Protein AF-A0AAU5I6R8-F1 (afdb_monomer)

Secondary structure (DSSP, 8-state):
---HHHHHHHHHHHHHHTTS----HHHHHHHHHHHHHHHHHTHHHHHHHT----HHHHHHHTS--TTTTT-SHHHHHHHGGGS-HHHHHHHHHHHHHHH---SSPPPPGGGTEEETTS---S-S-EEEEEE--TTS--HHHHHHHHHHHTT--PEEEE---SS--TT-HHHHHHHHHHHHHHHHH-SEEEEEE-SSS--HHHHHHHHHHHHTT--EEEEE-TT-TTHHHHHHHHHHH-TT--EESSHHHHHHHHHHT--SSPPP--

Foldseek 3Di:
DPLPLCVLLVVVLVCVLQVVDDWDPLLLVLLLVQLVVQLVQCPPVSVVPQGDRDPVSLCVSQPDDPCSVVGSCNVNSVSLVVGDPVSVLSNSLQSLLSNDDDPVDAPRSVLAEAEPPRDDDLFFAAEEEFEDAPQADPVLSSLSSLCSSVVNNHRYYHLHDPDQPPPDPCSVVSSVVRSVVVLVSHQEYQYEYGLGDDTVVSVVSCVVCLQVVHHYQAEYAPNRPCVVVVVVVCCVSPVVHDYHNDSNVSSVSRSVSTDPGGDDDD

Sequence (266 aa):
MTDQLQGLAGELADDYVHGRWRPEATEDHRARILSAQASTAGGLDGLAAGGVLTAASIEQMLRPHPELGSWRLAPVLRAYPDGSPEAQALVRDLLDAIAVTGFPLLPPRPLRYIEAPAPYDGSAPSVFLGGGITGCPDWQRRAVLQLDAIGSPAVALNPRRASFPLGQPDATREQTTWEYHHLRLADVILFWFCAEAVQPIALYELGAHAARGTRLAVGTHPGYPRRRDVLEQLRLARPEVSVHDSLHATVRAAAALLPATPTTRT

Solvent-accessible surface area (backbone atoms only — not comparable to full-atom values): 14872 Å² total; per-residue (Å²): 130,81,53,66,19,40,54,48,39,48,53,54,50,50,30,42,63,65,54,77,46,77,71,52,75,68,56,40,55,42,40,30,52,45,37,54,50,12,45,62,72,29,53,85,64,14,80,80,62,73,25,64,82,46,70,67,53,48,51,60,63,66,48,94,53,97,60,55,85,76,43,76,61,50,66,32,58,71,33,41,88,82,27,52,73,66,35,42,48,49,46,49,34,47,32,38,27,68,45,53,85,57,86,79,70,68,71,60,43,81,79,31,43,40,44,52,80,58,88,80,89,60,88,52,32,26,35,22,58,42,43,51,57,82,74,36,71,73,56,63,62,48,47,53,25,48,38,37,39,70,66,52,72,47,26,38,37,33,70,69,48,98,75,71,66,80,92,43,81,60,48,58,54,49,48,54,52,44,49,59,51,43,65,72,60,33,57,19,38,30,36,45,40,47,52,73,45,85,45,66,68,40,53,51,50,49,52,56,39,55,76,68,66,56,52,65,16,34,19,30,34,84,65,17,84,56,43,69,56,56,49,55,52,35,50,72,75,40,64,87,51,68,74,30,62,38,69,67,60,17,50,54,45,31,60,71,64,49,55,99,57,45,77,85,81,128

pLDDT: mean 90.06, std 13.08, range [34.59, 98.88]

Radius of gyration: 18.72 Å; Cα contacts (8 Å, |Δi|>4): 412; chains: 1; bounding box: 51×51×57 Å

Nearest PDB structures (foldseek):
  4mcj-assembly1_A  TM=8.318E-01  e=7.580E-08  Parabacteroides distasonis ATCC 8503
  4mcj-assembly4_H  TM=7.765E-01  e=4.929E-08  Parabacteroides distasonis ATCC 8503
  4mcj-assembly5_I  TM=8.271E-01  e=1.610E-07  Parabacteroides distasonis ATCC 8503
  4mcj-assembly1_B  TM=8.222E-01  e=7.183E-08  Parabacteroides distasonis ATCC 8503
  8qc0-assembly1_A  TM=6.120E-01  e=4.007E-02  Chroococcidiopsis thermalis PCC 7203

Structure (mmCIF, N/CA/C/O backbone):
data_AF-A0AAU5I6R8-F1
#
_entry.id   AF-A0AAU5I6R8-F1
#
loop_
_atom_site.group_PDB
_atom_site.id
_atom_site.typ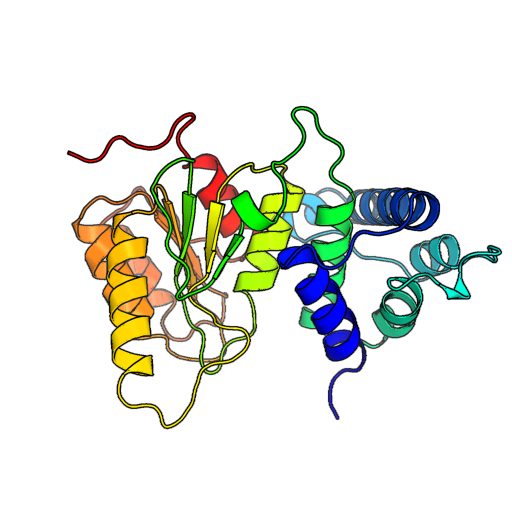e_symbol
_atom_site.label_atom_id
_atom_site.label_alt_id
_atom_site.label_comp_id
_atom_site.label_asym_id
_atom_site.label_entity_id
_atom_site.label_seq_id
_atom_site.pdbx_PDB_ins_code
_atom_site.Cartn_x
_atom_site.Cartn_y
_atom_site.Cartn_z
_atom_site.occupancy
_atom_site.B_iso_or_equiv
_atom_site.auth_seq_id
_atom_site.auth_comp_id
_atom_site.auth_asym_id
_atom_site.auth_atom_id
_atom_site.pdbx_PDB_model_num
ATOM 1 N N . MET A 1 1 ? 25.629 6.477 -1.776 1.00 46.12 1 MET A N 1
ATOM 2 C CA . MET A 1 1 ? 25.241 6.190 -3.171 1.00 46.12 1 MET A CA 1
ATOM 3 C C . MET A 1 1 ? 23.802 5.734 -3.132 1.00 46.12 1 MET A C 1
ATOM 5 O O . MET A 1 1 ? 23.515 4.807 -2.388 1.00 46.12 1 MET A O 1
ATOM 9 N N . THR A 1 2 ? 22.902 6.441 -3.808 1.00 59.34 2 THR A N 1
ATOM 10 C CA . THR A 1 2 ? 21.507 6.005 -3.927 1.00 59.34 2 THR A CA 1
ATOM 11 C C . THR A 1 2 ? 21.488 4.697 -4.707 1.00 59.34 2 THR A C 1
ATOM 13 O O . THR A 1 2 ? 22.142 4.603 -5.744 1.00 59.34 2 THR A O 1
ATOM 16 N N . ASP A 1 3 ? 20.789 3.695 -4.185 1.00 86.50 3 ASP A N 1
ATOM 17 C CA . ASP A 1 3 ? 20.519 2.446 -4.891 1.00 86.50 3 ASP A CA 1
ATOM 18 C C . ASP A 1 3 ? 19.832 2.778 -6.233 1.00 86.50 3 ASP A C 1
ATOM 20 O O . ASP A 1 3 ? 18.737 3.346 -6.257 1.00 86.50 3 ASP A O 1
ATOM 24 N N . GLN A 1 4 ? 20.511 2.505 -7.354 1.00 94.38 4 GLN A N 1
ATOM 25 C CA . GLN A 1 4 ? 20.012 2.823 -8.697 1.00 94.38 4 GLN A CA 1
ATOM 26 C C . GLN A 1 4 ? 18.673 2.127 -8.966 1.00 94.38 4 GLN A C 1
ATOM 28 O O . GLN A 1 4 ? 17.783 2.730 -9.572 1.00 94.38 4 GLN A O 1
ATOM 33 N N . LEU A 1 5 ? 18.509 0.889 -8.485 1.00 95.56 5 LEU A N 1
ATOM 34 C CA . LEU A 1 5 ? 17.258 0.154 -8.615 1.00 95.56 5 LEU A CA 1
ATOM 35 C C . LEU A 1 5 ? 16.141 0.862 -7.856 1.00 95.56 5 LEU A C 1
ATOM 37 O O . LEU A 1 5 ? 15.052 1.023 -8.399 1.00 95.56 5 LEU A O 1
ATOM 41 N N . GLN A 1 6 ? 16.417 1.331 -6.636 1.00 94.50 6 GLN A N 1
ATOM 42 C CA . GLN A 1 6 ? 15.435 2.048 -5.820 1.00 94.50 6 GLN A CA 1
ATOM 43 C C . GLN A 1 6 ? 14.896 3.292 -6.538 1.00 94.50 6 GLN A C 1
ATOM 45 O O . GLN A 1 6 ? 13.697 3.559 -6.478 1.00 94.50 6 GLN A O 1
ATOM 50 N N . GLY A 1 7 ? 15.761 4.041 -7.230 1.00 95.25 7 GLY A N 1
ATOM 51 C CA . GLY A 1 7 ? 15.352 5.201 -8.026 1.00 95.25 7 GLY A CA 1
ATOM 52 C C . GLY A 1 7 ? 14.453 4.813 -9.201 1.00 95.25 7 GLY A C 1
ATOM 53 O O . GLY A 1 7 ? 13.333 5.309 -9.310 1.00 95.25 7 GLY A O 1
ATOM 54 N N . LEU A 1 8 ? 14.918 3.879 -10.038 1.00 97.25 8 LEU A N 1
ATOM 55 C CA . LEU A 1 8 ? 14.205 3.441 -11.245 1.00 97.25 8 LEU A CA 1
ATOM 56 C C . LEU A 1 8 ? 12.868 2.757 -10.923 1.00 97.25 8 LEU A C 1
ATOM 58 O O . LEU A 1 8 ? 11.833 3.102 -11.490 1.00 97.25 8 LEU A O 1
ATOM 62 N N . ALA A 1 9 ? 12.879 1.794 -9.999 1.00 96.69 9 ALA A N 1
ATOM 63 C CA . ALA A 1 9 ? 11.678 1.088 -9.562 1.00 96.69 9 ALA A CA 1
ATOM 64 C C . ALA A 1 9 ? 10.724 2.030 -8.821 1.00 96.69 9 ALA A C 1
ATOM 66 O O . ALA A 1 9 ? 9.510 1.930 -8.981 1.00 96.69 9 ALA A O 1
ATOM 67 N N . GLY A 1 10 ? 11.272 2.964 -8.037 1.00 95.81 10 GLY A N 1
ATOM 68 C CA . GLY A 1 10 ? 10.507 3.970 -7.319 1.00 95.81 10 GLY A CA 1
ATOM 69 C C . GLY A 1 10 ? 9.703 4.867 -8.253 1.00 95.81 10 GLY A C 1
ATOM 70 O O . GLY A 1 10 ? 8.500 5.003 -8.059 1.00 95.81 10 GLY A O 1
ATOM 71 N N . GLU A 1 11 ? 10.346 5.443 -9.265 1.00 96.12 11 GLU A N 1
ATOM 72 C CA . GLU A 1 11 ? 9.687 6.288 -10.268 1.00 96.12 11 GLU A CA 1
ATOM 73 C C . GLU A 1 11 ? 8.607 5.514 -11.034 1.00 96.12 11 GLU A C 1
ATOM 75 O O . GLU A 1 11 ? 7.465 5.960 -11.138 1.00 96.12 11 GLU A O 1
ATOM 80 N N . LEU A 1 12 ? 8.944 4.317 -11.523 1.00 96.94 12 LEU A N 1
ATOM 81 C CA . LEU A 1 12 ? 8.022 3.527 -12.333 1.00 96.94 12 LEU A CA 1
ATOM 82 C C . LEU A 1 12 ? 6.790 3.074 -11.539 1.00 96.94 12 LEU A C 1
ATOM 84 O O . LEU A 1 12 ? 5.664 3.143 -12.034 1.00 96.94 12 LEU A O 1
ATOM 88 N N . ALA A 1 13 ? 6.995 2.634 -10.296 1.00 96.31 13 ALA A N 1
ATOM 89 C CA . ALA A 1 13 ? 5.905 2.260 -9.409 1.00 96.31 13 ALA A CA 1
ATOM 90 C C . ALA A 1 13 ? 5.042 3.473 -9.028 1.00 96.31 13 ALA A C 1
ATOM 92 O O . ALA A 1 13 ? 3.825 3.331 -8.930 1.00 96.31 13 ALA A O 1
ATOM 93 N N . ASP A 1 14 ? 5.635 4.661 -8.868 1.00 95.38 14 ASP A N 1
ATOM 94 C CA . ASP A 1 14 ? 4.884 5.897 -8.637 1.00 95.38 14 ASP A CA 1
ATOM 95 C C . ASP A 1 14 ? 3.954 6.220 -9.815 1.00 95.38 14 ASP A C 1
ATOM 97 O O . ASP A 1 14 ? 2.761 6.467 -9.633 1.00 95.38 14 ASP A O 1
ATOM 101 N N . ASP A 1 15 ? 4.462 6.131 -11.044 1.00 95.50 15 ASP A N 1
ATOM 102 C CA . ASP A 1 15 ? 3.647 6.334 -12.241 1.00 95.50 15 ASP A CA 1
ATOM 103 C C . ASP A 1 15 ? 2.545 5.281 -12.390 1.00 95.50 15 ASP A C 1
ATOM 105 O O . ASP A 1 15 ? 1.434 5.608 -12.816 1.00 95.50 15 ASP A O 1
ATOM 109 N N . TYR A 1 16 ? 2.810 4.033 -12.001 1.00 94.75 16 TYR A N 1
ATOM 110 C CA . TYR A 1 16 ? 1.805 2.971 -11.995 1.00 94.75 16 TYR A CA 1
ATOM 111 C C . TYR A 1 16 ? 0.662 3.249 -11.001 1.00 94.75 16 TYR A C 1
ATOM 113 O O . TYR A 1 16 ? -0.520 3.163 -11.368 1.00 94.75 16 TYR A O 1
ATOM 121 N N . VAL A 1 17 ? 0.981 3.602 -9.746 1.00 94.38 17 VAL A N 1
ATOM 122 C CA . VAL A 1 17 ? -0.038 3.855 -8.704 1.00 94.38 17 VAL A CA 1
ATOM 123 C C . VAL A 1 17 ? -0.822 5.141 -8.950 1.00 94.38 17 VAL A C 1
ATOM 125 O O . VAL A 1 17 ? -1.969 5.233 -8.536 1.00 94.38 17 VAL A O 1
ATOM 128 N N . HIS A 1 18 ? -0.273 6.090 -9.705 1.00 93.62 18 HIS A N 1
ATOM 129 C CA . HIS A 1 18 ? -1.003 7.284 -10.140 1.00 93.62 18 HIS A CA 1
ATOM 130 C C . HIS A 1 18 ? -1.696 7.120 -11.500 1.00 93.62 18 HIS A C 1
ATOM 132 O O . HIS A 1 18 ? -2.403 8.020 -11.949 1.00 93.62 18 HIS A O 1
ATOM 138 N N . GLY A 1 19 ? -1.514 5.983 -12.177 1.00 92.44 19 GLY A N 1
ATOM 139 C CA . GLY A 1 19 ? -2.128 5.715 -13.479 1.00 92.44 19 GLY A CA 1
ATOM 140 C C . GLY A 1 19 ? -1.522 6.525 -14.627 1.00 92.44 19 GLY A C 1
ATOM 141 O O . GLY A 1 19 ? -2.144 6.637 -15.679 1.00 92.44 19 GLY A O 1
ATOM 142 N N . ARG A 1 20 ? -0.316 7.072 -14.436 1.00 94.06 20 ARG A N 1
ATOM 143 C CA . ARG A 1 20 ? 0.469 7.782 -15.457 1.00 94.06 20 ARG A CA 1
ATOM 144 C C . ARG A 1 20 ? 1.212 6.828 -16.390 1.00 94.06 20 ARG A C 1
ATOM 146 O O . ARG A 1 20 ? 1.655 7.239 -17.456 1.00 94.06 20 ARG A O 1
ATOM 153 N N . TRP A 1 21 ? 1.331 5.560 -16.005 1.00 93.88 21 TRP A N 1
ATOM 154 C CA . TRP A 1 21 ? 1.950 4.529 -16.824 1.00 93.88 21 TRP A CA 1
ATOM 155 C C . TRP A 1 21 ? 1.213 3.192 -16.727 1.00 93.88 21 TRP A C 1
ATOM 157 O O . TRP A 1 21 ? 0.731 2.788 -15.666 1.00 93.88 21 TRP A O 1
ATOM 167 N N . ARG A 1 22 ? 1.171 2.499 -17.864 1.00 89.56 22 ARG A N 1
ATOM 168 C CA . ARG A 1 22 ? 0.924 1.065 -17.987 1.00 89.56 22 ARG A CA 1
ATOM 169 C C . ARG A 1 22 ? 1.886 0.508 -19.038 1.00 89.56 22 ARG A C 1
ATOM 171 O O . ARG A 1 22 ? 2.174 1.229 -19.996 1.00 89.56 22 ARG A O 1
ATOM 178 N N . PRO A 1 23 ? 2.367 -0.732 -18.873 1.00 90.12 23 PRO A N 1
ATOM 179 C CA . PRO A 1 23 ? 3.213 -1.362 -19.875 1.00 90.12 23 PRO A CA 1
ATOM 180 C C . PRO A 1 23 ? 2.466 -1.536 -21.202 1.00 90.12 23 PRO A C 1
ATOM 182 O O . PRO A 1 23 ? 1.249 -1.747 -21.238 1.00 90.12 23 PRO A O 1
ATOM 185 N N . GLU A 1 24 ? 3.210 -1.448 -22.300 1.00 89.62 24 GLU A N 1
ATOM 186 C CA . GLU A 1 24 ? 2.702 -1.763 -23.639 1.00 89.62 24 GLU A CA 1
ATOM 187 C C . GLU A 1 24 ? 2.387 -3.263 -23.749 1.00 89.62 24 GLU A C 1
ATOM 189 O O . GLU A 1 24 ? 2.923 -4.069 -22.992 1.00 89.62 24 GLU A O 1
ATOM 194 N N . ALA A 1 25 ? 1.545 -3.674 -24.705 1.00 89.31 25 ALA A N 1
ATOM 195 C CA . ALA A 1 25 ? 1.036 -5.050 -24.777 1.00 89.31 25 ALA A CA 1
ATOM 196 C C . ALA A 1 25 ? 2.140 -6.129 -24.749 1.00 89.31 25 ALA A C 1
ATOM 198 O O . ALA A 1 25 ? 1.993 -7.149 -24.071 1.00 89.31 25 ALA A O 1
ATOM 199 N N . THR A 1 26 ? 3.256 -5.906 -25.451 1.00 91.00 26 THR A N 1
ATOM 200 C CA . THR A 1 26 ? 4.386 -6.844 -25.468 1.00 91.00 26 THR A CA 1
ATOM 201 C C . THR A 1 26 ? 5.179 -6.829 -24.158 1.00 91.00 26 THR A C 1
ATOM 203 O O . THR A 1 26 ? 5.534 -7.894 -23.648 1.00 91.00 26 THR A O 1
ATOM 206 N N . GLU A 1 27 ? 5.451 -5.640 -23.610 1.00 92.31 27 GLU A N 1
ATOM 207 C CA . GLU A 1 27 ? 6.142 -5.461 -22.326 1.00 92.31 27 GLU A CA 1
ATOM 208 C C . GLU A 1 27 ? 5.346 -6.132 -21.198 1.00 92.31 27 GLU A C 1
ATOM 210 O O . GLU A 1 27 ? 5.891 -6.915 -20.421 1.00 92.31 27 GLU A O 1
ATOM 215 N N . ASP A 1 28 ? 4.036 -5.902 -21.181 1.00 90.50 28 ASP A N 1
ATOM 216 C CA . ASP A 1 28 ? 3.073 -6.461 -20.240 1.00 90.50 28 ASP A CA 1
ATOM 217 C C . ASP A 1 28 ? 3.012 -7.992 -20.323 1.00 90.50 28 ASP A C 1
ATOM 219 O O . ASP A 1 28 ? 3.116 -8.688 -19.311 1.00 90.50 28 ASP A O 1
ATOM 223 N N . HIS A 1 29 ? 2.922 -8.544 -21.538 1.00 90.25 29 HIS A N 1
ATOM 224 C CA . HIS A 1 29 ? 2.903 -9.991 -21.741 1.00 90.25 29 HIS A CA 1
ATOM 225 C C . HIS A 1 29 ? 4.173 -10.668 -21.215 1.00 90.25 29 HIS A C 1
ATOM 227 O O . HIS A 1 29 ? 4.102 -11.728 -20.586 1.00 90.25 29 HIS A O 1
ATOM 233 N N . ARG A 1 30 ? 5.347 -10.072 -21.442 1.00 90.50 30 ARG A N 1
ATOM 234 C CA . ARG A 1 30 ? 6.593 -10.657 -20.944 1.00 90.50 30 ARG A CA 1
ATOM 235 C C . ARG A 1 30 ? 6.784 -10.436 -19.440 1.00 90.50 30 ARG A C 1
ATOM 237 O O . ARG A 1 30 ? 7.260 -11.350 -18.769 1.00 90.50 30 ARG A O 1
ATOM 244 N N . ALA A 1 31 ? 6.354 -9.296 -18.896 1.00 88.75 31 ALA A N 1
ATOM 245 C CA . ALA A 1 31 ? 6.325 -9.051 -17.452 1.00 88.75 31 ALA A CA 1
ATOM 246 C C . ALA A 1 31 ? 5.450 -10.087 -16.724 1.00 88.75 31 ALA A C 1
ATOM 248 O O . ALA A 1 31 ? 5.850 -10.614 -15.687 1.00 88.75 31 ALA A O 1
ATOM 249 N N . ARG A 1 32 ? 4.312 -10.463 -17.322 1.00 86.94 32 ARG A N 1
ATOM 250 C CA . ARG A 1 32 ? 3.442 -11.552 -16.850 1.00 86.94 32 ARG A CA 1
ATOM 251 C C . ARG A 1 32 ? 4.160 -12.894 -16.757 1.00 86.94 32 ARG A C 1
ATOM 253 O O . ARG A 1 32 ? 4.081 -13.566 -15.732 1.00 86.94 32 ARG A O 1
ATOM 260 N N . ILE A 1 33 ? 4.870 -13.284 -17.815 1.00 87.31 33 ILE A N 1
ATOM 261 C CA . ILE A 1 33 ? 5.655 -14.529 -17.822 1.00 87.31 33 ILE A CA 1
ATOM 262 C C . ILE A 1 33 ? 6.722 -14.485 -16.724 1.00 87.31 33 ILE A C 1
ATOM 264 O O . ILE A 1 33 ? 6.902 -15.466 -16.005 1.00 87.31 33 ILE A O 1
ATOM 268 N N . LEU A 1 34 ? 7.399 -13.345 -16.578 1.00 88.44 34 LEU A N 1
ATOM 269 C CA . LEU A 1 34 ? 8.445 -13.149 -15.582 1.00 88.44 34 LEU A CA 1
ATOM 270 C C . LEU A 1 34 ? 7.916 -13.287 -14.143 1.00 88.44 34 LEU A C 1
ATOM 272 O O . LEU A 1 34 ? 8.512 -14.021 -13.354 1.00 88.44 34 LEU A O 1
ATOM 276 N N . SER A 1 35 ? 6.793 -12.637 -13.817 1.00 86.50 35 SER A N 1
ATOM 277 C CA . SER A 1 35 ? 6.128 -12.766 -12.508 1.00 86.50 35 SER A CA 1
ATOM 278 C C . SER A 1 35 ? 5.740 -14.224 -12.225 1.00 86.50 35 SER A C 1
ATOM 280 O O . SER A 1 35 ? 6.133 -14.780 -11.199 1.00 86.50 35 SER A O 1
ATOM 282 N N . ALA A 1 36 ? 5.096 -14.906 -13.181 1.00 82.81 36 ALA A N 1
ATOM 283 C CA . ALA A 1 36 ? 4.688 -16.302 -13.010 1.00 82.81 36 ALA A CA 1
ATOM 284 C C . ALA A 1 36 ? 5.881 -17.248 -12.768 1.00 82.81 36 ALA A C 1
ATOM 286 O O . ALA A 1 36 ? 5.824 -18.132 -11.909 1.00 82.81 36 ALA A O 1
ATOM 287 N N . GLN A 1 37 ? 6.988 -17.053 -13.493 1.00 79.69 37 GLN A N 1
ATOM 288 C CA . GLN A 1 37 ? 8.215 -17.830 -13.303 1.00 79.69 37 GLN A CA 1
ATOM 289 C C . GLN A 1 37 ? 8.810 -17.627 -11.904 1.00 79.69 37 GLN A C 1
ATOM 291 O O . GLN A 1 37 ? 9.173 -18.612 -11.257 1.00 79.69 37 GLN A O 1
ATOM 296 N N . ALA A 1 38 ? 8.860 -16.384 -11.414 1.00 74.12 38 ALA A N 1
ATOM 297 C CA . ALA A 1 38 ? 9.341 -16.082 -10.067 1.00 74.12 38 ALA A CA 1
ATOM 298 C C . ALA A 1 38 ? 8.521 -16.807 -8.993 1.00 74.12 38 ALA A C 1
ATOM 300 O O . ALA A 1 38 ? 9.105 -17.419 -8.097 1.00 74.12 38 ALA A O 1
ATOM 301 N N . SER A 1 39 ? 7.188 -16.815 -9.107 1.00 67.12 39 SER A N 1
ATOM 302 C CA . SER A 1 39 ? 6.325 -17.535 -8.162 1.00 67.12 39 SER A CA 1
ATOM 303 C C . SER A 1 39 ? 6.613 -19.042 -8.146 1.00 67.12 39 SER A C 1
ATOM 305 O O . SER A 1 39 ? 6.683 -19.641 -7.076 1.00 67.12 39 SER A O 1
ATOM 307 N N . THR A 1 40 ? 6.828 -19.661 -9.315 1.00 59.69 40 THR A N 1
ATOM 308 C CA . THR A 1 40 ? 7.100 -21.111 -9.409 1.00 59.69 40 THR A CA 1
ATOM 309 C C . THR A 1 40 ? 8.484 -21.515 -8.900 1.00 59.69 40 THR A C 1
ATOM 311 O O . THR A 1 40 ? 8.625 -22.578 -8.296 1.00 59.69 40 THR A O 1
ATOM 314 N N . ALA A 1 41 ? 9.500 -20.670 -9.089 1.00 55.69 41 ALA A N 1
ATOM 315 C CA . ALA A 1 41 ? 10.867 -20.949 -8.652 1.00 55.69 41 ALA A CA 1
ATOM 316 C C . ALA A 1 41 ? 11.035 -20.919 -7.119 1.00 55.69 41 ALA A C 1
ATOM 318 O O . ALA A 1 41 ? 12.022 -21.439 -6.605 1.00 55.69 41 ALA A O 1
ATOM 319 N N . GLY A 1 42 ? 10.078 -20.340 -6.382 1.00 49.88 42 GLY A N 1
ATOM 320 C CA . GLY A 1 42 ? 10.126 -20.221 -4.921 1.00 49.88 42 GLY A CA 1
ATOM 321 C C . GLY A 1 42 ? 9.694 -21.463 -4.122 1.00 49.88 42 GLY A C 1
ATOM 322 O O . GLY A 1 42 ? 9.897 -21.485 -2.913 1.00 49.88 42 GLY A O 1
ATOM 323 N N . GLY A 1 43 ? 9.106 -22.497 -4.739 1.00 44.66 43 GLY A N 1
ATOM 324 C CA . GLY A 1 43 ? 8.616 -23.685 -4.013 1.00 44.66 43 GLY A CA 1
ATOM 325 C C . GLY A 1 43 ? 7.502 -23.390 -2.985 1.00 44.66 43 GLY A C 1
ATOM 326 O O . GLY A 1 43 ? 6.847 -22.352 -3.052 1.00 44.66 43 GLY A O 1
ATOM 327 N N . LEU A 1 44 ? 7.272 -24.303 -2.025 1.00 36.97 44 LEU A N 1
ATOM 328 C CA . LEU A 1 44 ? 6.270 -24.136 -0.948 1.00 36.97 44 LEU A CA 1
ATOM 329 C C . LEU A 1 44 ? 6.581 -22.941 -0.018 1.00 36.97 44 LEU A C 1
ATOM 331 O O . LEU A 1 44 ? 5.651 -22.321 0.490 1.00 36.97 44 LEU A O 1
ATOM 335 N N . ASP A 1 45 ? 7.858 -22.568 0.125 1.00 37.47 45 ASP A N 1
ATOM 336 C CA . ASP A 1 45 ? 8.305 -21.367 0.853 1.00 37.47 45 ASP A CA 1
ATOM 337 C C . ASP A 1 45 ? 8.080 -20.066 0.048 1.00 37.47 45 ASP A C 1
ATOM 339 O O . ASP A 1 45 ? 7.940 -18.977 0.608 1.00 37.47 45 ASP A O 1
ATOM 343 N N . GLY A 1 46 ? 7.966 -20.166 -1.281 1.00 34.59 46 GLY A N 1
ATOM 344 C CA . GLY A 1 46 ? 7.714 -19.052 -2.200 1.00 34.59 46 GLY A CA 1
ATOM 345 C C . GLY A 1 46 ? 6.318 -18.445 -2.080 1.00 34.59 46 GLY A C 1
ATOM 346 O O . GLY A 1 46 ? 6.138 -17.267 -2.388 1.00 34.59 46 GLY A O 1
ATOM 347 N N . LEU A 1 47 ? 5.353 -19.210 -1.560 1.00 35.91 47 LEU A N 1
ATOM 348 C CA . LEU A 1 47 ? 4.007 -18.728 -1.225 1.00 35.91 47 LEU A CA 1
ATOM 349 C C . LEU A 1 47 ? 4.004 -17.757 -0.030 1.00 35.91 47 LEU A C 1
ATOM 351 O O . LEU A 1 47 ? 3.048 -17.000 0.124 1.00 35.91 47 LEU A O 1
ATOM 355 N N . ALA A 1 48 ? 5.058 -17.754 0.795 1.00 37.09 48 ALA A N 1
ATOM 356 C CA . ALA A 1 48 ? 5.196 -16.864 1.950 1.00 37.09 48 ALA A CA 1
ATOM 357 C C . ALA A 1 48 ? 6.182 -15.699 1.721 1.00 37.09 48 ALA A C 1
ATOM 359 O O . ALA A 1 48 ? 6.151 -14.731 2.481 1.00 37.09 48 ALA A O 1
ATOM 360 N N . ALA A 1 49 ? 7.032 -15.755 0.684 1.00 39.22 49 ALA A N 1
ATOM 361 C CA . ALA A 1 49 ? 8.164 -14.833 0.527 1.00 39.22 49 ALA A CA 1
ATOM 362 C C . ALA A 1 49 ? 8.418 -14.307 -0.902 1.00 39.22 49 ALA A C 1
ATOM 364 O O . ALA A 1 49 ? 9.552 -13.954 -1.214 1.00 39.22 49 ALA A O 1
ATOM 365 N N . GLY A 1 50 ? 7.394 -14.208 -1.759 1.00 51.38 50 GLY A N 1
ATOM 366 C CA . GLY A 1 50 ? 7.460 -13.415 -2.998 1.00 51.38 50 GLY A CA 1
ATOM 367 C C . GLY A 1 50 ? 8.629 -13.790 -3.915 1.00 51.38 50 GLY A C 1
ATOM 368 O O . GLY A 1 50 ? 9.601 -13.042 -3.982 1.00 51.38 50 GLY A O 1
ATOM 369 N N . GLY A 1 51 ? 8.497 -14.950 -4.571 1.00 60.94 51 GLY A N 1
ATOM 370 C CA . GLY A 1 51 ? 9.374 -15.572 -5.577 1.00 60.94 51 GLY A CA 1
ATOM 371 C C . GLY A 1 51 ? 10.619 -14.813 -6.069 1.00 60.94 51 GLY A C 1
ATOM 372 O O . GLY A 1 51 ? 10.563 -13.653 -6.458 1.00 60.94 51 GLY A O 1
ATOM 373 N N . VAL A 1 52 ? 11.770 -15.484 -6.142 1.00 70.00 52 VAL A N 1
ATOM 374 C CA . VAL A 1 52 ? 13.032 -14.847 -6.562 1.00 70.00 52 VAL A CA 1
ATOM 375 C C . VAL A 1 52 ? 13.102 -14.707 -8.087 1.00 70.00 52 VAL A C 1
ATOM 377 O O . VAL A 1 52 ? 13.042 -15.699 -8.813 1.00 70.00 52 VAL A O 1
ATOM 380 N N . LEU A 1 53 ? 13.307 -13.482 -8.584 1.00 84.12 53 LEU A N 1
ATOM 381 C CA . LEU A 1 53 ? 13.660 -13.248 -9.988 1.00 84.12 53 LEU A CA 1
ATOM 382 C C . LEU A 1 53 ? 15.099 -13.705 -10.236 1.00 84.12 53 LEU A C 1
ATOM 384 O O . LEU A 1 53 ? 16.044 -13.148 -9.677 1.00 84.12 53 LEU A O 1
ATOM 388 N N . THR A 1 54 ? 15.265 -14.722 -11.079 1.00 86.31 54 THR A N 1
ATOM 389 C CA . THR A 1 54 ? 16.592 -15.223 -11.456 1.00 86.31 54 THR A CA 1
ATOM 390 C C . THR A 1 54 ? 17.194 -14.390 -12.587 1.00 86.31 54 THR A C 1
ATOM 392 O O . THR A 1 54 ? 16.466 -13.838 -13.417 1.00 86.31 54 THR A O 1
ATOM 395 N N . ALA A 1 55 ? 18.528 -14.356 -12.673 1.00 86.56 55 ALA A N 1
ATOM 396 C CA . ALA A 1 55 ? 19.229 -13.726 -13.795 1.00 86.56 55 ALA A CA 1
ATOM 397 C C . ALA A 1 55 ? 18.760 -14.292 -15.149 1.00 86.56 55 ALA A C 1
ATOM 399 O O . ALA A 1 55 ? 18.489 -13.530 -16.071 1.00 86.56 55 ALA A O 1
ATOM 400 N N . ALA A 1 56 ? 18.545 -15.610 -15.235 1.00 86.62 56 ALA A N 1
ATOM 401 C CA . ALA A 1 56 ? 18.056 -16.266 -16.446 1.00 86.62 56 ALA A CA 1
ATOM 402 C C . ALA A 1 56 ? 16.646 -15.796 -16.855 1.00 86.62 56 ALA A C 1
ATOM 404 O O . ALA A 1 56 ? 16.387 -15.556 -18.035 1.00 86.62 56 ALA A O 1
ATOM 405 N N . SER A 1 57 ? 15.733 -15.626 -15.893 1.00 89.38 57 SER A N 1
ATOM 406 C CA . SER A 1 57 ? 14.382 -15.109 -16.155 1.00 89.38 57 SER A CA 1
ATOM 407 C C . SER A 1 57 ? 14.415 -13.646 -16.614 1.00 89.38 57 SER A C 1
ATOM 409 O O . SER A 1 57 ? 13.699 -13.263 -17.541 1.00 89.38 57 SER A O 1
ATOM 411 N N . ILE A 1 58 ? 15.292 -12.831 -16.019 1.00 91.31 58 ILE A N 1
ATOM 412 C CA . ILE A 1 58 ? 15.510 -11.438 -16.431 1.00 91.31 58 ILE A CA 1
ATOM 413 C C . ILE A 1 58 ? 16.091 -11.374 -17.851 1.00 91.31 58 ILE A C 1
ATOM 415 O O . ILE A 1 58 ? 15.585 -10.633 -18.692 1.00 91.31 58 ILE A O 1
ATOM 419 N N . GLU A 1 59 ? 17.103 -12.184 -18.162 1.00 90.75 59 GLU A N 1
ATOM 420 C CA . GLU A 1 59 ? 17.670 -12.282 -19.512 1.00 90.75 59 GLU A CA 1
ATOM 421 C C . GLU A 1 59 ? 16.623 -12.717 -20.541 1.00 90.75 59 GLU A C 1
ATOM 423 O O . GLU A 1 59 ? 16.587 -12.188 -21.652 1.00 90.75 59 GLU A O 1
ATOM 428 N N . GLN A 1 60 ? 15.728 -13.641 -20.175 1.00 89.00 60 GLN A N 1
ATOM 429 C CA . GLN A 1 60 ? 14.620 -14.058 -21.031 1.00 89.00 60 GLN A CA 1
ATOM 430 C C . GLN A 1 60 ? 13.667 -12.893 -21.340 1.00 89.00 60 GLN A C 1
ATOM 432 O O . GLN A 1 60 ? 13.302 -12.704 -22.503 1.00 89.00 60 GLN A O 1
ATOM 437 N N . MET A 1 61 ? 13.297 -12.101 -20.329 1.00 88.56 61 MET A N 1
ATOM 438 C CA . MET A 1 61 ? 12.477 -10.891 -20.483 1.00 88.56 61 MET A CA 1
ATOM 439 C C . MET A 1 61 ? 13.147 -9.872 -21.420 1.00 88.56 61 MET A C 1
ATOM 441 O O . MET A 1 61 ? 12.501 -9.326 -22.320 1.00 88.56 61 MET A O 1
ATOM 445 N N . LEU A 1 62 ? 14.461 -9.682 -21.264 1.00 93.38 62 LEU A N 1
ATOM 446 C CA . LEU A 1 62 ? 15.274 -8.701 -21.987 1.00 93.38 62 LEU A CA 1
ATOM 447 C C . LEU A 1 62 ? 15.822 -9.191 -23.340 1.00 93.38 62 LEU A C 1
ATOM 449 O O . LEU A 1 62 ? 16.623 -8.486 -23.958 1.00 93.38 62 LEU A O 1
ATOM 453 N N . ARG A 1 63 ? 15.405 -10.367 -23.837 1.00 93.31 63 ARG A N 1
ATOM 454 C CA . ARG A 1 63 ? 15.813 -10.844 -25.171 1.00 93.31 63 ARG A CA 1
ATOM 455 C C . ARG A 1 63 ? 15.477 -9.812 -26.256 1.00 93.31 63 ARG A C 1
ATOM 457 O O . ARG A 1 63 ? 14.407 -9.195 -26.166 1.00 93.31 63 ARG A O 1
ATOM 464 N N . PRO A 1 64 ? 16.322 -9.681 -27.302 1.00 93.69 64 PRO A N 1
ATOM 465 C CA . PRO A 1 64 ? 16.145 -8.690 -28.358 1.00 93.69 64 PRO A CA 1
ATOM 466 C C . PRO A 1 64 ? 14.706 -8.618 -28.875 1.00 93.69 64 PRO A C 1
ATOM 468 O O . PRO A 1 64 ? 14.096 -9.627 -29.232 1.00 93.69 64 PRO A O 1
ATOM 471 N N . HIS A 1 65 ? 14.164 -7.406 -28.879 1.00 92.38 65 HIS A N 1
ATOM 472 C CA . HIS A 1 65 ? 12.841 -7.078 -29.390 1.00 92.38 65 HIS A CA 1
ATOM 473 C C . HIS A 1 65 ? 12.891 -5.660 -29.974 1.00 92.38 65 HIS A C 1
ATOM 475 O O . HIS A 1 65 ? 13.558 -4.817 -29.368 1.00 92.38 65 HIS A O 1
ATOM 481 N N . PRO A 1 66 ? 12.202 -5.364 -31.093 1.00 94.38 66 PRO A N 1
ATOM 482 C CA . PRO A 1 66 ? 12.204 -4.022 -31.683 1.00 94.38 66 PRO A CA 1
ATOM 483 C C . PRO A 1 66 ? 11.801 -2.911 -30.700 1.00 94.38 66 PRO A C 1
ATOM 485 O O . PRO A 1 66 ? 12.363 -1.823 -30.736 1.00 94.38 66 PRO A O 1
ATOM 488 N N . GLU A 1 67 ? 10.880 -3.212 -29.781 1.00 93.50 67 GLU A N 1
ATOM 489 C CA . GLU A 1 67 ? 10.355 -2.261 -28.784 1.00 93.50 67 GLU A CA 1
ATOM 490 C C . GLU A 1 67 ? 11.161 -2.234 -27.473 1.00 93.50 67 GLU A C 1
ATOM 492 O O . GLU A 1 67 ? 10.883 -1.428 -26.598 1.00 93.50 67 GLU A O 1
ATOM 497 N N . LEU A 1 68 ? 12.193 -3.070 -27.296 1.00 93.12 68 LEU A N 1
ATOM 498 C CA . LEU A 1 68 ? 12.914 -3.157 -26.012 1.00 93.12 68 LEU A CA 1
ATOM 499 C C . LEU A 1 68 ? 13.499 -1.806 -25.550 1.00 93.12 68 LEU A C 1
ATOM 501 O O . LEU A 1 68 ? 13.710 -1.595 -24.357 1.00 93.12 68 LEU A O 1
ATOM 505 N N . GLY A 1 69 ? 13.787 -0.902 -26.491 1.00 93.06 69 GLY A N 1
ATOM 506 C CA . GLY A 1 69 ? 14.272 0.448 -26.205 1.00 93.06 69 GLY A CA 1
ATOM 507 C C . GLY A 1 69 ? 13.221 1.400 -25.618 1.00 93.06 69 GLY A C 1
ATOM 508 O O . GLY A 1 69 ? 13.616 2.353 -24.952 1.00 93.06 69 GLY A O 1
ATOM 509 N N . SER A 1 70 ? 11.920 1.161 -25.831 1.00 93.94 70 SER A N 1
ATOM 510 C CA . SER A 1 70 ? 10.830 1.973 -25.259 1.00 93.94 70 SER A CA 1
ATOM 511 C C . SER A 1 70 ? 10.361 1.472 -23.890 1.00 93.94 70 SER A C 1
ATOM 513 O O . SER A 1 70 ? 9.732 2.221 -23.145 1.00 93.94 70 SER A O 1
ATOM 515 N N . TRP A 1 71 ? 10.681 0.226 -23.534 1.00 95.50 71 TRP A N 1
ATOM 516 C CA . TRP A 1 71 ? 10.200 -0.419 -22.312 1.00 95.50 71 TRP A CA 1
ATOM 517 C C . TRP A 1 71 ? 10.795 0.205 -21.052 1.00 95.50 71 TRP A C 1
ATOM 519 O O . TRP A 1 71 ? 12.011 0.180 -20.831 1.00 95.50 71 TRP A O 1
ATOM 529 N N . ARG A 1 72 ? 9.926 0.706 -20.171 1.00 96.69 72 ARG A N 1
ATOM 530 C CA . ARG A 1 72 ? 10.335 1.310 -18.895 1.00 96.69 72 ARG A CA 1
ATOM 531 C C . ARG A 1 72 ? 10.753 0.265 -17.863 1.00 96.69 72 ARG A C 1
ATOM 533 O O . ARG A 1 72 ? 11.576 0.568 -17.002 1.00 96.69 72 ARG A O 1
ATOM 540 N N . LEU A 1 73 ? 10.276 -0.977 -17.977 1.00 96.38 73 LEU A N 1
ATOM 541 C CA . LEU A 1 73 ? 10.749 -2.098 -17.161 1.00 96.38 73 LEU A CA 1
ATOM 542 C C . LEU A 1 73 ? 12.177 -2.520 -17.523 1.00 96.38 73 LEU A C 1
ATOM 544 O O . LEU A 1 73 ? 12.883 -3.054 -16.673 1.00 96.38 73 LEU A O 1
ATOM 548 N N . ALA A 1 74 ? 12.646 -2.274 -18.749 1.00 96.50 74 ALA A N 1
ATOM 549 C CA . ALA A 1 74 ? 13.970 -2.723 -19.177 1.00 96.50 74 ALA A CA 1
ATOM 550 C C . ALA A 1 74 ? 15.131 -2.168 -18.318 1.00 96.50 74 ALA A C 1
ATOM 552 O O . ALA A 1 74 ? 15.943 -2.971 -17.851 1.00 96.50 74 ALA A O 1
ATOM 553 N N . PRO A 1 75 ? 15.259 -0.847 -18.066 1.00 97.31 75 PRO A N 1
ATOM 554 C CA . PRO A 1 75 ? 16.296 -0.332 -17.168 1.00 97.31 75 PRO A CA 1
ATOM 555 C C . PRO A 1 75 ? 16.130 -0.813 -15.718 1.00 97.31 75 PRO A C 1
ATOM 557 O O . PRO A 1 75 ? 17.137 -1.093 -15.072 1.00 97.31 75 PRO A O 1
ATOM 560 N N . VAL A 1 76 ? 14.894 -0.973 -15.228 1.00 97.12 76 VAL A N 1
ATOM 561 C CA . VAL A 1 76 ? 14.610 -1.509 -13.882 1.00 97.12 76 VAL A CA 1
ATOM 562 C C . VAL A 1 76 ? 15.152 -2.932 -13.746 1.00 97.12 76 VAL A C 1
ATOM 564 O O . VAL A 1 76 ? 15.897 -3.234 -12.820 1.00 97.12 76 VAL A O 1
ATOM 567 N N . LEU A 1 77 ? 14.834 -3.804 -14.702 1.00 95.81 77 LEU A N 1
ATOM 568 C CA . LEU A 1 77 ? 15.244 -5.206 -14.676 1.00 95.81 77 LEU A CA 1
ATOM 569 C C . LEU A 1 77 ? 16.754 -5.387 -14.856 1.00 95.81 77 LEU A C 1
ATOM 571 O O . LEU A 1 77 ? 17.327 -6.286 -14.249 1.00 95.81 77 LEU A O 1
ATOM 575 N N . ARG A 1 78 ? 17.417 -4.519 -15.632 1.00 95.75 78 ARG A N 1
ATOM 576 C CA . ARG A 1 78 ? 18.887 -4.518 -15.738 1.00 95.75 78 ARG A CA 1
ATOM 577 C C . ARG A 1 78 ? 19.567 -4.168 -14.414 1.00 95.75 78 ARG A C 1
ATOM 579 O O . ARG A 1 78 ? 20.605 -4.739 -14.121 1.00 95.75 78 ARG A O 1
ATOM 586 N N . ALA A 1 79 ? 18.984 -3.258 -13.633 1.00 96.06 79 ALA A N 1
ATOM 587 C CA . ALA A 1 79 ? 19.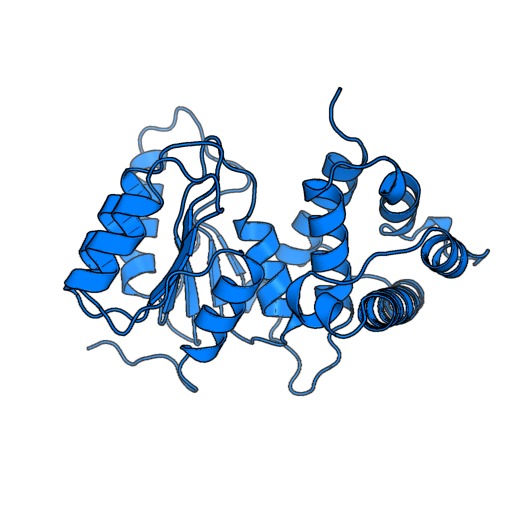511 -2.859 -12.328 1.00 96.06 79 ALA A CA 1
ATOM 588 C C . ALA A 1 79 ? 19.117 -3.820 -11.187 1.00 96.06 79 ALA A C 1
ATOM 590 O O . ALA A 1 79 ? 19.642 -3.703 -10.083 1.00 96.06 79 ALA A O 1
ATOM 591 N N . TYR A 1 80 ? 18.190 -4.758 -11.426 1.00 94.50 80 TYR A N 1
ATOM 592 C CA . TYR A 1 80 ? 17.634 -5.631 -10.388 1.00 94.50 80 TYR A CA 1
ATOM 593 C C . TYR A 1 80 ? 18.684 -6.432 -9.589 1.00 94.50 80 TYR A C 1
ATOM 595 O O . TYR A 1 80 ? 18.585 -6.445 -8.357 1.00 94.50 80 TYR A O 1
ATOM 603 N N . PRO A 1 81 ? 19.688 -7.083 -10.222 1.00 92.06 81 PRO A N 1
ATOM 604 C CA . PRO A 1 81 ? 20.657 -7.914 -9.500 1.00 92.06 81 PRO A CA 1
ATOM 605 C C . PRO A 1 81 ? 21.480 -7.150 -8.455 1.00 92.06 81 PRO A C 1
ATOM 607 O O . PRO A 1 81 ? 21.859 -7.735 -7.444 1.00 92.06 81 PRO A O 1
ATOM 610 N N . ASP A 1 82 ? 21.706 -5.854 -8.683 1.00 92.19 82 ASP A N 1
ATOM 611 C CA . ASP A 1 82 ? 22.567 -5.003 -7.855 1.00 92.19 82 ASP A CA 1
ATOM 612 C C . ASP A 1 82 ? 21.791 -4.193 -6.799 1.00 92.19 82 ASP A C 1
ATOM 614 O O . ASP A 1 82 ? 22.388 -3.469 -6.000 1.00 92.19 82 ASP A O 1
ATOM 618 N N . GLY A 1 83 ? 20.457 -4.279 -6.799 1.00 92.38 83 GLY A N 1
ATOM 619 C CA . GLY A 1 83 ? 19.612 -3.523 -5.881 1.00 92.38 83 GLY A CA 1
ATOM 620 C C . GLY A 1 83 ? 19.524 -4.120 -4.479 1.00 92.38 83 GLY A C 1
ATOM 621 O O . GLY A 1 83 ? 19.719 -5.315 -4.254 1.00 92.38 83 GLY A O 1
ATOM 622 N N . SER A 1 84 ? 19.162 -3.276 -3.517 1.00 91.69 84 SER A N 1
ATOM 623 C CA . SER A 1 84 ? 18.870 -3.696 -2.147 1.00 91.69 84 SER A CA 1
ATOM 624 C C . SER A 1 84 ? 17.662 -4.645 -2.079 1.00 91.69 84 SER A C 1
ATOM 626 O O . SER A 1 84 ? 16.792 -4.608 -2.956 1.00 91.69 84 SER A O 1
ATOM 628 N N . PRO A 1 85 ? 17.530 -5.457 -1.011 1.00 88.88 85 PRO A N 1
ATOM 629 C CA . PRO A 1 85 ? 16.366 -6.327 -0.830 1.00 88.88 85 PRO A CA 1
ATOM 630 C C . PRO A 1 85 ? 15.020 -5.587 -0.886 1.00 88.88 85 PRO A C 1
ATOM 632 O O . PRO A 1 85 ? 14.050 -6.127 -1.416 1.00 88.88 85 PRO A O 1
ATOM 635 N N . GLU A 1 86 ? 14.969 -4.350 -0.382 1.00 88.44 86 GLU A N 1
ATOM 636 C CA . GLU A 1 86 ? 13.773 -3.496 -0.412 1.00 88.44 86 GLU A CA 1
ATOM 637 C C . GLU A 1 86 ? 13.432 -3.067 -1.847 1.00 88.44 86 GLU A C 1
ATOM 639 O O . GLU A 1 86 ? 12.291 -3.224 -2.288 1.00 88.44 86 GLU A O 1
ATOM 644 N N . ALA A 1 87 ? 14.430 -2.606 -2.609 1.00 92.81 87 ALA A N 1
ATOM 645 C CA . ALA A 1 87 ? 14.254 -2.217 -4.005 1.00 92.81 87 ALA A CA 1
ATOM 646 C C . ALA A 1 87 ? 13.840 -3.412 -4.877 1.00 92.81 87 ALA A C 1
ATOM 648 O O . ALA A 1 87 ? 12.928 -3.310 -5.698 1.00 92.81 87 ALA A O 1
ATOM 649 N N . GLN A 1 88 ? 14.451 -4.577 -4.658 1.00 92.88 88 GLN A N 1
ATOM 650 C CA . GLN A 1 88 ? 14.067 -5.811 -5.337 1.00 92.88 88 GLN A CA 1
ATOM 651 C C . GLN A 1 88 ? 12.634 -6.230 -4.984 1.00 92.88 88 GLN A C 1
ATOM 653 O O . GLN A 1 88 ? 11.890 -6.666 -5.861 1.00 92.88 88 GLN A O 1
ATOM 658 N N . ALA A 1 89 ? 12.222 -6.086 -3.722 1.00 91.62 89 ALA A N 1
ATOM 659 C CA . ALA A 1 89 ? 10.858 -6.393 -3.308 1.00 91.62 89 ALA A CA 1
ATOM 660 C C . ALA A 1 89 ? 9.829 -5.466 -3.973 1.00 91.62 89 ALA A C 1
ATOM 662 O O . ALA A 1 89 ? 8.795 -5.950 -4.424 1.00 91.62 89 ALA A O 1
ATOM 663 N N . LEU A 1 90 ? 10.143 -4.175 -4.131 1.00 95.06 90 LEU A N 1
ATOM 664 C CA . LEU A 1 90 ? 9.306 -3.236 -4.883 1.00 95.06 90 LEU A CA 1
ATOM 665 C C . LEU A 1 90 ? 9.134 -3.656 -6.352 1.00 95.06 90 LEU A C 1
ATOM 667 O O . LEU A 1 90 ? 8.028 -3.575 -6.882 1.00 95.06 90 LEU A O 1
ATOM 671 N N . VAL A 1 91 ? 10.199 -4.125 -7.012 1.00 95.69 91 VAL A N 1
ATOM 672 C CA . VAL A 1 91 ? 10.108 -4.627 -8.396 1.00 95.69 91 VAL A CA 1
ATOM 673 C C . VAL A 1 91 ? 9.195 -5.845 -8.487 1.00 95.69 91 VAL A C 1
ATOM 675 O O . VAL A 1 91 ? 8.392 -5.928 -9.413 1.00 95.69 91 VAL A O 1
ATOM 678 N N . ARG A 1 92 ? 9.286 -6.773 -7.529 1.00 93.31 92 ARG A N 1
ATOM 679 C CA . ARG A 1 92 ? 8.408 -7.951 -7.490 1.00 93.31 92 ARG A CA 1
ATOM 680 C C . ARG A 1 92 ? 6.950 -7.560 -7.277 1.00 93.31 92 ARG A C 1
ATOM 682 O O . ARG A 1 92 ? 6.110 -7.964 -8.071 1.00 93.31 92 ARG A O 1
ATOM 689 N N . ASP A 1 93 ? 6.677 -6.690 -6.302 1.00 94.56 93 ASP A N 1
ATOM 690 C CA . ASP A 1 93 ? 5.330 -6.164 -6.055 1.00 94.56 93 ASP A CA 1
ATOM 691 C C . ASP A 1 93 ? 4.754 -5.487 -7.322 1.00 94.56 93 ASP A C 1
ATOM 693 O O . ASP A 1 93 ? 3.580 -5.663 -7.646 1.00 94.56 93 ASP A O 1
ATOM 697 N N . LEU A 1 94 ? 5.579 -4.748 -8.079 1.00 95.38 94 LEU A N 1
ATOM 698 C CA . LEU A 1 94 ? 5.166 -4.103 -9.330 1.00 95.38 94 LEU A CA 1
ATOM 699 C C . LEU A 1 94 ? 4.855 -5.114 -10.440 1.00 95.38 94 LEU A C 1
ATOM 701 O O . LEU A 1 94 ? 3.840 -4.976 -11.122 1.00 95.38 94 LEU A O 1
ATOM 705 N N . LEU A 1 95 ? 5.714 -6.116 -10.637 1.00 93.81 95 LEU A N 1
ATOM 706 C CA . LEU A 1 95 ? 5.493 -7.161 -11.640 1.00 93.81 95 LEU A CA 1
ATOM 707 C C . LEU A 1 95 ? 4.237 -7.976 -11.332 1.00 93.81 95 LEU A C 1
ATOM 709 O O . LEU A 1 95 ? 3.462 -8.247 -12.246 1.00 93.81 95 LEU A O 1
ATOM 713 N N . ASP A 1 96 ? 4.006 -8.311 -10.064 1.00 91.56 96 ASP A N 1
ATOM 714 C CA . ASP A 1 96 ? 2.813 -9.043 -9.638 1.00 91.56 96 ASP A CA 1
ATOM 715 C C . ASP A 1 96 ? 1.546 -8.206 -9.850 1.00 91.56 96 ASP A C 1
ATOM 717 O O . ASP A 1 96 ? 0.551 -8.719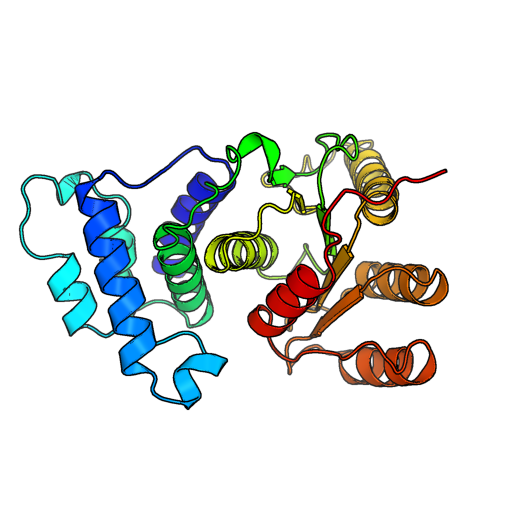 -10.356 1.00 91.56 96 ASP A O 1
ATOM 721 N N . ALA A 1 97 ? 1.593 -6.900 -9.561 1.00 91.62 97 ALA A N 1
ATOM 722 C CA . ALA A 1 97 ? 0.487 -5.979 -9.829 1.00 91.62 97 ALA A CA 1
ATOM 723 C C . ALA A 1 97 ? 0.153 -5.876 -11.327 1.00 91.62 97 ALA A C 1
ATOM 725 O O . ALA A 1 97 ? -1.020 -5.881 -11.700 1.00 91.62 97 ALA A O 1
ATOM 726 N N . ILE A 1 98 ? 1.177 -5.807 -12.185 1.00 89.94 98 ILE A N 1
ATOM 727 C CA . ILE A 1 98 ? 1.029 -5.811 -13.649 1.00 89.94 98 ILE A CA 1
ATOM 728 C C . ILE A 1 98 ? 0.450 -7.144 -14.130 1.00 89.94 98 ILE A C 1
ATOM 730 O O . ILE A 1 98 ? -0.365 -7.175 -15.050 1.00 89.94 98 ILE A O 1
ATOM 734 N N . ALA A 1 99 ? 0.847 -8.255 -13.506 1.00 87.25 99 ALA A N 1
ATOM 735 C CA . ALA A 1 99 ? 0.489 -9.579 -13.984 1.00 87.25 99 ALA A CA 1
ATOM 736 C C . ALA A 1 99 ? -0.991 -9.947 -13.792 1.00 87.25 99 ALA A C 1
ATOM 738 O O . ALA A 1 99 ? -1.483 -10.900 -14.414 1.00 87.25 99 ALA A O 1
ATOM 739 N N . VAL A 1 100 ? -1.718 -9.189 -12.969 1.00 83.75 100 VAL A N 1
ATOM 740 C CA . VAL A 1 100 ? -3.127 -9.449 -12.675 1.00 83.75 100 VAL A CA 1
ATOM 741 C C . VAL A 1 100 ? -3.993 -9.279 -13.909 1.00 83.75 100 VAL A C 1
ATOM 743 O O . VAL A 1 100 ? -4.205 -8.192 -14.441 1.00 83.75 100 VAL A O 1
ATOM 746 N N . THR A 1 101 ? -4.564 -10.402 -14.326 1.00 66.62 101 THR A N 1
ATOM 747 C CA . THR A 1 101 ? -5.455 -10.514 -15.477 1.00 66.62 101 THR A CA 1
ATOM 748 C C . THR A 1 101 ? -6.719 -11.240 -15.046 1.00 66.62 101 THR A C 1
ATOM 750 O O . THR A 1 101 ? -6.944 -12.405 -15.350 1.00 66.62 101 THR A O 1
ATOM 753 N N . GLY A 1 102 ? -7.530 -10.551 -14.247 1.00 58.72 102 GLY A N 1
ATOM 754 C CA . GLY A 1 102 ? -8.784 -11.074 -13.717 1.00 58.72 102 GLY A CA 1
ATOM 755 C C . GLY A 1 102 ? -9.987 -10.312 -14.252 1.00 58.72 102 GLY A C 1
ATOM 756 O O . GLY A 1 102 ? -9.936 -9.093 -14.411 1.00 58.72 102 GLY A O 1
ATOM 757 N N . PHE A 1 103 ? -11.078 -11.037 -14.501 1.00 51.91 103 PHE A N 1
ATOM 758 C CA . PHE A 1 103 ? -12.412 -10.450 -14.525 1.00 51.91 103 PHE A CA 1
ATOM 759 C C . PHE A 1 103 ? -13.066 -10.623 -13.142 1.00 51.91 103 PHE A C 1
ATOM 761 O O . PHE A 1 103 ? -12.959 -11.709 -12.569 1.00 51.91 103 PHE A O 1
ATOM 768 N N . PRO A 1 104 ? -13.771 -9.600 -12.624 1.00 65.81 104 PRO A N 1
ATOM 769 C CA . PRO A 1 104 ? -13.968 -8.286 -13.238 1.00 65.81 104 PRO A CA 1
ATOM 770 C C . PRO A 1 104 ? -12.675 -7.457 -13.272 1.00 65.81 104 PRO A C 1
ATOM 772 O O . PRO A 1 104 ? -11.836 -7.562 -12.381 1.00 65.81 104 PRO A O 1
ATOM 775 N N . LEU A 1 105 ? -12.525 -6.638 -14.318 1.00 76.44 105 LEU A N 1
ATOM 776 C CA . LEU A 1 105 ? -11.404 -5.706 -14.417 1.00 76.44 105 LEU A CA 1
ATOM 777 C C . LEU A 1 105 ? -11.449 -4.726 -13.242 1.00 76.44 105 LEU A C 1
ATOM 779 O O . LEU A 1 105 ? -12.517 -4.221 -12.887 1.00 76.44 105 LEU A O 1
ATOM 783 N N . LEU A 1 106 ? -10.281 -4.424 -12.675 1.00 82.94 106 LEU A N 1
ATOM 784 C CA . LEU A 1 106 ? -10.160 -3.397 -11.647 1.00 82.94 106 LEU A CA 1
ATOM 785 C C . LEU A 1 106 ? -10.634 -2.039 -12.191 1.00 82.94 106 LEU A C 1
ATOM 787 O O . LEU A 1 106 ? -10.342 -1.718 -13.351 1.00 82.94 106 LEU A O 1
ATOM 791 N N . PRO A 1 107 ? -11.295 -1.206 -11.364 1.00 84.88 107 PRO A N 1
ATOM 792 C CA . PRO A 1 107 ? -11.632 0.155 -11.753 1.00 84.88 107 PRO A CA 1
ATOM 793 C C . PRO A 1 107 ? -10.397 0.944 -12.234 1.00 84.88 107 PRO A C 1
ATOM 795 O O . PRO A 1 107 ? -9.257 0.634 -11.852 1.00 84.88 107 PRO A O 1
ATOM 798 N N . PRO A 1 108 ? -10.584 1.993 -13.057 1.00 85.94 108 PRO A N 1
ATOM 799 C CA . PRO A 1 108 ? -9.514 2.925 -13.394 1.00 85.94 108 PRO A CA 1
ATOM 800 C C . PRO A 1 108 ? -8.776 3.423 -12.148 1.00 85.94 108 PRO A C 1
ATOM 802 O O . PRO A 1 108 ? -9.389 3.655 -11.107 1.00 85.94 108 PRO A O 1
ATOM 805 N N . ARG A 1 109 ? -7.456 3.621 -12.260 1.00 89.00 109 ARG A N 1
ATOM 806 C CA . ARG A 1 109 ? -6.611 4.017 -11.121 1.00 89.00 109 ARG A CA 1
ATOM 807 C C . ARG A 1 109 ? -7.136 5.236 -10.346 1.00 89.00 109 ARG A C 1
ATOM 809 O O . ARG A 1 109 ? -7.177 5.133 -9.122 1.00 89.00 109 ARG A O 1
ATOM 816 N N . PRO A 1 110 ? -7.596 6.324 -11.000 1.00 86.56 110 PRO A N 1
ATOM 817 C CA . PRO A 1 110 ? -8.088 7.506 -10.288 1.00 86.56 110 PRO A CA 1
ATOM 818 C C . PRO A 1 110 ? -9.286 7.241 -9.366 1.00 86.56 110 PRO A C 1
ATOM 820 O O . PRO A 1 110 ? -9.551 8.043 -8.483 1.00 86.56 110 PRO A O 1
ATOM 823 N N . LEU A 1 111 ? -10.009 6.130 -9.556 1.00 87.88 111 LEU A N 1
ATOM 824 C CA . LEU A 1 111 ? -11.147 5.754 -8.712 1.00 87.88 111 LEU A CA 1
ATOM 825 C C . LEU A 1 111 ? -10.755 4.894 -7.505 1.00 87.88 111 LEU A C 1
ATOM 827 O O . LEU A 1 111 ? -11.588 4.660 -6.640 1.00 87.88 111 LEU A O 1
ATOM 831 N N . ARG A 1 112 ? -9.519 4.382 -7.453 1.00 92.94 112 ARG A N 1
ATOM 832 C CA . ARG A 1 112 ? -9.079 3.411 -6.435 1.00 92.94 112 ARG A CA 1
ATOM 833 C C . ARG A 1 112 ? -7.777 3.771 -5.723 1.00 92.94 112 ARG A C 1
ATOM 835 O O . ARG A 1 112 ? -7.289 2.987 -4.916 1.00 92.94 112 ARG A O 1
ATOM 842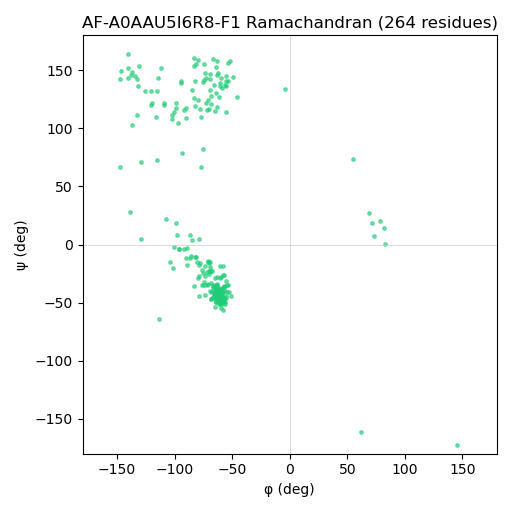 N N . TYR A 1 113 ? -7.225 4.947 -5.999 1.00 96.62 113 TYR A N 1
ATOM 843 C CA . TYR A 1 113 ? -6.092 5.512 -5.272 1.00 96.62 113 TYR A CA 1
ATOM 844 C C . TYR A 1 113 ? -6.401 6.968 -4.930 1.00 96.62 113 TYR A C 1
ATOM 846 O O . TYR A 1 113 ? -6.488 7.808 -5.824 1.00 96.62 113 TYR A O 1
ATOM 854 N N . ILE A 1 114 ? -6.595 7.242 -3.641 1.00 97.06 114 ILE A N 1
ATOM 855 C CA . ILE A 1 114 ? -6.869 8.577 -3.111 1.00 97.06 114 ILE A CA 1
ATOM 856 C C . ILE A 1 114 ? -5.711 8.956 -2.197 1.00 97.06 114 ILE A C 1
ATOM 858 O O . ILE A 1 114 ? -5.539 8.384 -1.121 1.00 97.06 114 ILE A O 1
ATOM 862 N N . GLU A 1 115 ? -4.911 9.915 -2.641 1.00 96.56 115 GLU A N 1
ATOM 863 C CA . GLU A 1 115 ? -3.809 10.476 -1.868 1.00 96.56 115 GLU A CA 1
ATOM 864 C C . GLU A 1 115 ? -4.263 11.737 -1.135 1.00 96.56 115 GLU A C 1
ATOM 866 O O . GLU A 1 115 ? -5.005 12.552 -1.686 1.00 96.56 115 GLU A O 1
ATOM 871 N N . ALA A 1 116 ? -3.804 11.928 0.100 1.00 95.88 116 ALA A N 1
ATOM 872 C CA . ALA A 1 116 ? -4.064 13.161 0.828 1.00 95.88 116 ALA A CA 1
ATOM 873 C C . ALA A 1 116 ? -3.587 14.399 0.029 1.00 95.88 116 ALA A C 1
ATOM 875 O O . ALA A 1 116 ? -2.475 14.399 -0.500 1.00 95.88 116 ALA A O 1
ATOM 876 N N . PRO A 1 117 ? -4.371 15.492 -0.037 1.00 94.75 117 PRO A N 1
ATOM 877 C CA . PRO A 1 117 ? -5.626 15.741 0.676 1.00 94.75 117 PRO A CA 1
ATOM 878 C C . PRO A 1 117 ? -6.900 15.466 -0.154 1.00 94.75 117 PRO A C 1
ATOM 880 O O . PRO A 1 117 ? -7.964 15.987 0.184 1.00 94.75 117 PRO A O 1
ATOM 883 N N . ALA A 1 118 ? -6.831 14.697 -1.246 1.00 95.25 118 ALA A N 1
ATOM 884 C CA . ALA A 1 118 ? -7.982 14.469 -2.123 1.00 95.25 118 ALA A CA 1
ATOM 885 C C . ALA A 1 118 ? -9.147 13.789 -1.373 1.00 95.25 118 ALA A C 1
ATOM 887 O O . ALA A 1 118 ? -8.913 12.864 -0.594 1.00 95.25 118 ALA A O 1
ATOM 888 N N . PRO A 1 119 ? -10.404 14.225 -1.564 1.00 94.94 119 PRO A N 1
ATOM 889 C CA . PRO A 1 119 ? -11.529 13.691 -0.807 1.00 94.94 119 PRO A CA 1
ATOM 890 C C . PRO A 1 119 ? -11.913 12.283 -1.268 1.00 94.94 119 PRO A C 1
ATOM 892 O O . PRO A 1 119 ? -11.856 11.962 -2.454 1.00 94.94 119 PRO A O 1
ATOM 895 N N . TYR A 1 120 ? -12.395 11.480 -0.324 1.00 94.88 120 TYR A N 1
ATOM 896 C CA . TYR A 1 120 ? -13.079 10.221 -0.577 1.00 94.88 120 TYR A CA 1
ATOM 897 C C . TYR A 1 120 ? -14.538 10.302 -0.111 1.00 94.88 120 TYR A C 1
ATOM 899 O O . TYR A 1 120 ? -14.815 10.738 1.006 1.00 94.88 120 TYR A O 1
ATOM 907 N N . ASP A 1 121 ? -15.475 9.877 -0.958 1.00 90.62 121 ASP A N 1
ATOM 908 C CA . ASP A 1 121 ? -16.920 10.030 -0.743 1.00 90.62 121 ASP A CA 1
ATOM 909 C C . ASP A 1 121 ? -17.607 8.797 -0.126 1.00 90.62 121 ASP A C 1
ATOM 911 O O . ASP A 1 121 ? -18.798 8.846 0.178 1.00 90.62 121 ASP A O 1
ATOM 915 N N . GLY A 1 122 ? -16.877 7.697 0.090 1.00 90.38 122 GLY A N 1
ATOM 916 C CA . GLY A 1 122 ? -17.450 6.459 0.627 1.00 90.38 122 GLY A CA 1
ATOM 917 C C . GLY A 1 122 ? -18.149 5.576 -0.412 1.00 90.38 122 GLY A C 1
ATOM 918 O O . GLY A 1 122 ? -18.879 4.663 -0.029 1.00 90.38 122 GLY A O 1
ATOM 919 N N . SER A 1 123 ? -17.952 5.826 -1.710 1.00 89.00 123 SER A N 1
ATOM 920 C CA . SER A 1 123 ? -18.648 5.122 -2.800 1.00 89.00 123 SER A CA 1
ATOM 921 C C . SER A 1 123 ? -18.230 3.660 -3.028 1.00 89.00 123 SER A C 1
ATOM 923 O O . SER A 1 123 ? -18.957 2.924 -3.697 1.00 89.00 123 SER A O 1
ATOM 925 N N . ALA A 1 124 ? -17.103 3.203 -2.474 1.00 92.56 124 ALA A N 1
ATOM 926 C CA . ALA A 1 124 ? -16.543 1.865 -2.701 1.00 92.56 124 ALA A CA 1
ATOM 927 C C . ALA A 1 124 ? -15.946 1.225 -1.416 1.00 92.56 124 ALA A C 1
ATOM 929 O O . ALA A 1 124 ? -15.721 1.889 -0.407 1.00 92.56 124 ALA A O 1
ATOM 930 N N . PRO A 1 125 ? -15.701 -0.094 -1.375 1.00 95.12 125 PRO A N 1
ATOM 931 C CA . PRO A 1 125 ? -14.923 -0.675 -0.284 1.00 95.12 125 PRO A CA 1
ATOM 932 C C . PRO A 1 125 ? -13.529 -0.039 -0.221 1.00 95.12 125 PRO A C 1
ATOM 934 O O . PRO A 1 125 ? -12.874 0.127 -1.250 1.00 95.12 125 PRO A O 1
ATOM 937 N N . SER A 1 126 ? -13.070 0.331 0.972 1.00 97.56 126 SER A N 1
ATOM 938 C CA . SER A 1 126 ? -11.856 1.145 1.134 1.00 97.56 126 SER A CA 1
ATOM 939 C C . SER A 1 126 ? -10.911 0.642 2.225 1.00 97.56 126 SER A C 1
ATOM 941 O O . SER A 1 126 ? -11.342 0.146 3.271 1.00 97.56 126 SER A O 1
ATOM 943 N N . VAL A 1 127 ? -9.607 0.807 1.983 1.00 98.56 127 VAL A N 1
ATOM 944 C CA . VAL A 1 127 ? -8.527 0.517 2.934 1.00 98.56 127 VAL A CA 1
ATOM 945 C C . VAL A 1 127 ? -7.746 1.796 3.212 1.00 98.56 127 VAL A C 1
ATOM 947 O O . VAL A 1 127 ? -7.172 2.384 2.297 1.00 98.56 127 VAL A O 1
ATOM 950 N N . PHE A 1 128 ? -7.675 2.207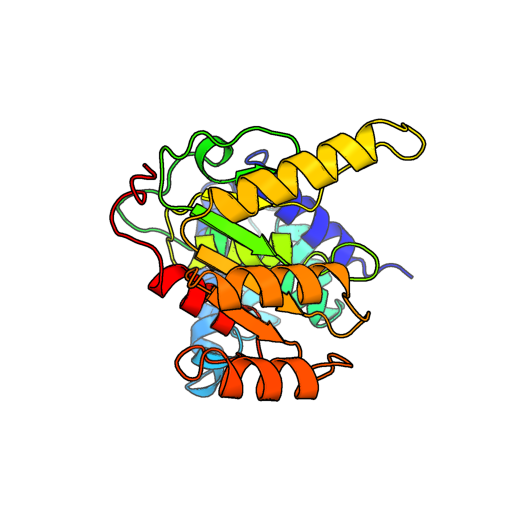 4.477 1.00 98.75 128 PHE A N 1
ATOM 951 C CA . PHE A 1 128 ? -6.756 3.264 4.903 1.00 98.75 128 PHE A CA 1
ATOM 952 C C . PHE A 1 128 ? -5.370 2.693 5.194 1.00 98.75 128 PHE A C 1
ATOM 954 O O . PHE A 1 128 ? -5.256 1.691 5.903 1.00 98.75 128 PHE A O 1
ATOM 961 N N . LEU A 1 129 ? -4.324 3.341 4.678 1.00 98.81 129 LEU A N 1
ATOM 962 C CA . LEU A 1 129 ? -2.929 2.935 4.858 1.00 98.81 129 LEU A CA 1
ATOM 963 C C . LEU A 1 129 ? -2.305 3.665 6.059 1.00 98.81 129 LEU A C 1
ATOM 965 O O . LEU A 1 129 ? -1.564 4.633 5.904 1.00 98.81 129 LEU A O 1
ATOM 969 N N . GLY A 1 130 ? -2.607 3.187 7.268 1.00 98.38 130 GLY A N 1
ATOM 970 C CA . GLY A 1 130 ? -2.107 3.730 8.532 1.00 98.38 130 GLY A CA 1
ATOM 971 C C . GLY A 1 130 ? -0.709 3.222 8.893 1.00 98.38 130 GLY A C 1
ATOM 972 O O . GLY A 1 130 ? -0.376 2.054 8.711 1.00 98.38 130 GLY A O 1
ATOM 973 N N . GLY A 1 131 ? 0.136 4.093 9.434 1.00 97.75 131 GLY A N 1
ATOM 974 C CA . GLY A 1 131 ? 1.513 3.749 9.781 1.00 97.75 131 GLY A CA 1
ATOM 975 C C . GLY A 1 131 ? 2.461 4.921 9.575 1.00 97.75 131 GLY A C 1
ATOM 976 O O . GLY A 1 131 ? 2.053 6.049 9.318 1.00 97.75 131 GLY A O 1
ATOM 977 N N . GLY A 1 132 ? 3.757 4.671 9.716 1.00 95.44 132 GLY A N 1
ATOM 978 C CA . GLY A 1 132 ? 4.759 5.728 9.603 1.00 95.44 132 GLY A CA 1
ATOM 979 C C . GLY A 1 132 ? 4.968 6.213 8.176 1.00 95.44 132 GLY A C 1
ATOM 980 O O . GLY A 1 132 ? 4.968 5.434 7.224 1.00 95.44 132 GLY A O 1
ATOM 981 N N . ILE A 1 133 ? 5.203 7.515 8.061 1.00 95.25 133 ILE A N 1
ATOM 982 C CA . ILE A 1 133 ? 5.533 8.204 6.812 1.00 95.25 133 ILE A CA 1
ATOM 983 C C . ILE A 1 133 ? 6.966 8.730 6.911 1.00 95.25 133 ILE A C 1
ATOM 985 O O . ILE A 1 133 ? 7.863 8.272 6.204 1.00 95.25 133 ILE A O 1
ATOM 989 N N . THR A 1 134 ? 7.200 9.654 7.844 1.00 91.31 134 THR A N 1
ATOM 990 C CA . THR A 1 134 ? 8.516 10.251 8.083 1.00 91.31 134 THR A CA 1
ATOM 991 C C . THR A 1 134 ? 9.481 9.226 8.664 1.00 91.31 134 THR A C 1
ATOM 993 O O . THR A 1 134 ? 9.177 8.582 9.666 1.00 91.31 134 THR A O 1
ATOM 996 N N . GLY A 1 135 ? 10.655 9.093 8.044 1.00 91.75 135 GLY A N 1
ATOM 997 C CA . GLY A 1 135 ? 11.678 8.140 8.477 1.00 91.75 135 GLY A CA 1
ATOM 998 C C . GLY A 1 135 ? 11.351 6.677 8.169 1.00 91.75 135 GLY A C 1
ATOM 999 O O . GLY A 1 135 ? 12.102 5.815 8.602 1.00 91.75 135 GLY A O 1
ATOM 1000 N N . CYS A 1 136 ? 10.277 6.394 7.421 1.00 94.94 136 CYS A N 1
ATOM 1001 C CA . CYS A 1 136 ? 9.945 5.053 6.943 1.00 94.94 136 CYS A CA 1
ATOM 1002 C C . CYS A 1 136 ? 10.096 4.948 5.412 1.00 94.94 136 CYS A C 1
ATOM 1004 O O . CYS A 1 136 ? 9.836 5.927 4.690 1.00 94.94 136 CYS A O 1
ATOM 1006 N N . PRO A 1 137 ? 10.401 3.743 4.895 1.00 93.56 137 PRO A N 1
ATOM 1007 C CA . PRO A 1 137 ? 10.229 3.410 3.484 1.00 93.56 137 PRO A CA 1
ATOM 1008 C C . PRO A 1 137 ? 8.813 3.736 2.993 1.00 93.56 137 PRO A C 1
ATOM 1010 O O . PRO A 1 137 ? 7.873 3.824 3.789 1.00 93.56 137 PRO A O 1
ATOM 1013 N N . ASP A 1 138 ? 8.645 3.908 1.682 1.00 95.50 138 ASP A N 1
ATOM 1014 C CA . ASP A 1 138 ? 7.325 4.049 1.051 1.00 95.50 138 ASP A CA 1
ATOM 1015 C C . ASP A 1 138 ? 6.619 2.695 0.934 1.00 95.50 138 ASP A C 1
ATOM 1017 O O . ASP A 1 138 ? 6.419 2.126 -0.141 1.00 95.50 138 ASP A O 1
ATOM 1021 N N . TRP A 1 139 ? 6.276 2.146 2.097 1.00 96.94 139 TRP A N 1
ATOM 1022 C CA . TRP A 1 139 ? 5.527 0.904 2.206 1.00 96.94 139 TRP A CA 1
ATOM 1023 C C . TRP A 1 139 ? 4.084 1.081 1.718 1.00 96.94 139 TRP A C 1
ATOM 1025 O O . TRP A 1 139 ? 3.469 0.100 1.308 1.00 96.94 139 TRP A O 1
ATOM 1035 N N . GLN A 1 140 ? 3.550 2.309 1.719 1.00 98.38 140 GLN A N 1
ATOM 1036 C CA . GLN A 1 140 ? 2.217 2.617 1.206 1.00 98.38 140 GLN A CA 1
ATOM 1037 C C . GLN A 1 140 ? 2.126 2.274 -0.280 1.00 98.38 140 GLN A C 1
ATOM 1039 O O . GLN A 1 140 ? 1.207 1.568 -0.694 1.00 98.38 140 GLN A O 1
ATOM 1044 N N . ARG A 1 141 ? 3.132 2.672 -1.069 1.00 97.25 141 ARG A N 1
ATOM 1045 C CA . ARG A 1 141 ? 3.234 2.288 -2.482 1.00 97.25 141 ARG A CA 1
ATOM 1046 C C . ARG A 1 141 ? 3.238 0.773 -2.665 1.00 97.25 141 ARG A C 1
ATOM 1048 O O . ARG A 1 141 ? 2.482 0.253 -3.482 1.00 97.25 141 ARG A O 1
ATOM 1055 N N . ARG A 1 142 ? 4.043 0.054 -1.879 1.00 97.50 142 ARG A N 1
ATOM 1056 C CA . ARG A 1 142 ? 4.095 -1.417 -1.920 1.00 97.50 142 ARG A CA 1
ATOM 1057 C C . ARG A 1 142 ? 2.755 -2.052 -1.542 1.00 97.50 142 ARG A C 1
ATOM 1059 O O . ARG A 1 142 ? 2.322 -2.986 -2.205 1.00 97.50 142 ARG A O 1
ATOM 1066 N N . ALA A 1 143 ? 2.055 -1.512 -0.545 1.00 98.31 143 ALA A N 1
ATOM 1067 C CA . ALA A 1 143 ? 0.728 -1.983 -0.153 1.00 98.31 143 ALA A CA 1
ATOM 1068 C C . ALA A 1 143 ? -0.303 -1.824 -1.284 1.00 98.31 143 ALA A C 1
ATOM 1070 O O . ALA A 1 143 ? -1.087 -2.740 -1.520 1.00 98.31 143 ALA A O 1
ATOM 1071 N N . VAL A 1 144 ? -0.274 -0.706 -2.023 1.00 97.69 144 VAL A N 1
ATOM 1072 C CA . VAL A 1 144 ? -1.135 -0.499 -3.205 1.00 97.69 144 VAL A CA 1
ATOM 1073 C C . VAL A 1 144 ? -0.835 -1.531 -4.292 1.00 97.69 144 VAL A C 1
ATOM 1075 O O . VAL A 1 144 ? -1.760 -2.136 -4.828 1.00 97.69 144 VAL A O 1
ATOM 1078 N N . LEU A 1 145 ? 0.442 -1.782 -4.589 1.00 96.38 145 LEU A N 1
ATOM 1079 C CA . LEU A 1 145 ? 0.841 -2.817 -5.550 1.00 96.38 145 LEU A CA 1
ATOM 1080 C C . LEU A 1 145 ? 0.386 -4.217 -5.109 1.00 96.38 145 LEU A C 1
ATOM 1082 O O . LEU A 1 145 ? -0.113 -4.988 -5.920 1.00 96.38 145 LEU A O 1
ATOM 1086 N N . GLN A 1 146 ? 0.483 -4.538 -3.820 1.00 96.31 146 GLN A N 1
ATOM 1087 C CA . GLN A 1 146 ? 0.051 -5.836 -3.293 1.00 96.31 146 GLN A CA 1
ATOM 1088 C C . GLN A 1 146 ? -1.474 -6.003 -3.286 1.00 96.31 146 GLN A C 1
ATOM 1090 O O . GLN A 1 146 ? -1.960 -7.109 -3.515 1.00 96.31 146 GLN A O 1
ATOM 1095 N N . LEU A 1 147 ? -2.241 -4.929 -3.062 1.00 95.62 147 LEU A N 1
ATOM 1096 C CA . LEU A 1 147 ? -3.700 -4.935 -3.230 1.00 95.62 147 LEU A CA 1
ATOM 1097 C C . LEU A 1 147 ? -4.084 -5.190 -4.692 1.00 95.62 147 LEU A C 1
ATOM 1099 O O . LEU A 1 147 ? -4.989 -5.980 -4.968 1.00 95.62 147 LEU A O 1
ATOM 1103 N N . ASP A 1 148 ? -3.371 -4.560 -5.625 1.00 93.69 148 ASP A N 1
ATOM 1104 C CA . ASP A 1 148 ? -3.530 -4.798 -7.056 1.00 93.69 148 ASP A CA 1
ATOM 1105 C C . ASP A 1 148 ? -3.225 -6.241 -7.433 1.00 93.69 148 ASP A C 1
ATOM 1107 O O . ASP A 1 148 ? -4.035 -6.847 -8.127 1.00 93.69 148 ASP A O 1
ATOM 1111 N N . ALA A 1 149 ? -2.102 -6.778 -6.945 1.00 92.19 149 ALA A N 1
ATOM 1112 C CA . ALA A 1 149 ? -1.599 -8.122 -7.229 1.00 92.19 149 ALA A CA 1
ATOM 1113 C C . ALA A 1 149 ? -2.584 -9.241 -6.846 1.00 92.19 149 ALA A C 1
ATOM 1115 O O . ALA A 1 149 ? -2.579 -10.318 -7.438 1.00 92.19 149 ALA A O 1
ATOM 1116 N N . ILE A 1 150 ? -3.466 -8.987 -5.877 1.00 91.00 150 ILE A N 1
ATOM 1117 C CA . ILE A 1 150 ? -4.528 -9.922 -5.471 1.00 91.00 150 ILE A CA 1
ATOM 1118 C C . ILE A 1 150 ? -5.890 -9.598 -6.101 1.00 91.00 150 ILE A C 1
ATOM 1120 O O . ILE A 1 150 ? -6.897 -10.193 -5.722 1.00 91.00 150 ILE A O 1
ATOM 1124 N N . GLY A 1 151 ? -5.945 -8.649 -7.040 1.00 90.62 151 GLY A N 1
ATOM 1125 C CA . GLY A 1 151 ? -7.171 -8.247 -7.726 1.00 90.62 151 GLY A CA 1
ATOM 1126 C C . GLY A 1 151 ? -8.175 -7.523 -6.828 1.00 90.62 151 GLY A C 1
ATOM 1127 O O . GLY A 1 151 ? -9.374 -7.577 -7.095 1.00 90.62 151 GLY A O 1
ATOM 1128 N N . SER A 1 152 ? -7.721 -6.850 -5.765 1.00 91.50 152 SER A N 1
ATOM 1129 C CA . SER A 1 152 ? -8.619 -6.113 -4.875 1.00 91.50 152 SER A CA 1
ATOM 1130 C C . SER A 1 152 ? -9.173 -4.857 -5.566 1.00 91.50 152 SER A C 1
ATOM 1132 O O . SER A 1 152 ? -8.391 -3.997 -5.980 1.00 91.50 152 SER A O 1
ATOM 1134 N N . PRO A 1 153 ? -10.507 -4.682 -5.657 1.00 89.94 153 PRO A N 1
ATOM 1135 C CA . PRO A 1 153 ? -11.113 -3.471 -6.210 1.00 89.94 153 PRO A CA 1
ATOM 1136 C C . PRO A 1 153 ? -11.127 -2.300 -5.214 1.00 89.94 153 PRO A C 1
ATOM 1138 O O . PRO A 1 153 ? -11.720 -1.264 -5.510 1.00 89.94 153 PRO A O 1
ATOM 1141 N N . ALA A 1 154 ? -10.529 -2.467 -4.031 1.00 93.75 154 ALA A N 1
ATOM 1142 C CA . ALA A 1 154 ? -10.611 -1.500 -2.950 1.00 93.75 154 ALA A CA 1
ATOM 1143 C C . ALA A 1 154 ? -9.974 -0.155 -3.298 1.00 93.75 154 ALA A C 1
ATOM 1145 O O . ALA A 1 154 ? -8.932 -0.088 -3.952 1.00 93.75 154 ALA A O 1
ATOM 1146 N N . VAL A 1 155 ? -10.564 0.909 -2.762 1.00 97.25 155 VAL A N 1
ATOM 1147 C CA . VAL A 1 155 ? -9.968 2.242 -2.773 1.00 97.25 155 VAL A CA 1
ATOM 1148 C C . VAL A 1 155 ? -8.893 2.312 -1.695 1.00 97.25 155 VAL A C 1
ATOM 1150 O O . VAL A 1 155 ? -9.190 2.186 -0.505 1.00 97.25 155 VAL A O 1
ATOM 1153 N N . ALA A 1 156 ? -7.644 2.520 -2.100 1.00 98.00 156 ALA A N 1
ATOM 1154 C CA . ALA A 1 156 ? -6.546 2.790 -1.184 1.00 98.00 156 ALA A CA 1
ATOM 1155 C C . ALA A 1 156 ? -6.540 4.275 -0.799 1.00 98.00 156 ALA A C 1
ATOM 1157 O O . ALA A 1 156 ? -6.389 5.141 -1.662 1.00 98.00 156 ALA A O 1
ATOM 1158 N N . LEU A 1 157 ? -6.690 4.559 0.495 1.00 98.56 157 LEU A N 1
ATOM 1159 C CA . LEU A 1 157 ? -6.585 5.902 1.062 1.00 98.56 157 LEU A CA 1
ATOM 1160 C C . LEU A 1 157 ? -5.166 6.071 1.613 1.00 98.56 157 LEU A C 1
ATOM 1162 O O . LEU A 1 157 ? -4.823 5.493 2.650 1.00 98.56 157 LEU A O 1
ATOM 1166 N N . ASN A 1 158 ? -4.334 6.823 0.895 1.00 98.31 158 ASN A N 1
ATOM 1167 C CA . ASN A 1 158 ? -2.920 6.994 1.195 1.00 98.31 158 ASN A CA 1
ATOM 1168 C C . ASN A 1 158 ? -2.648 8.347 1.884 1.00 98.31 158 ASN A C 1
ATOM 1170 O O . ASN A 1 158 ? -2.745 9.391 1.233 1.00 98.31 158 ASN A O 1
ATOM 1174 N N . PRO A 1 159 ? -2.259 8.365 3.173 1.00 97.75 159 PRO A N 1
ATOM 1175 C CA . PRO A 1 159 ? -1.889 9.605 3.852 1.00 97.75 159 PRO A CA 1
ATOM 1176 C C . PRO A 1 159 ? -0.524 10.157 3.407 1.00 97.75 159 PRO A C 1
ATOM 1178 O O . PRO A 1 159 ? -0.241 11.336 3.624 1.00 97.75 159 PRO A O 1
ATOM 1181 N N . ARG A 1 160 ? 0.344 9.346 2.785 1.00 96.56 160 ARG A N 1
ATOM 1182 C CA . ARG A 1 160 ? 1.661 9.789 2.312 1.00 96.56 160 ARG A CA 1
ATOM 1183 C C . ARG A 1 160 ? 1.517 10.597 1.025 1.00 96.56 160 ARG A C 1
ATOM 1185 O O . ARG A 1 160 ? 1.268 10.023 -0.027 1.00 96.56 160 ARG A O 1
ATOM 1192 N N . ARG A 1 161 ? 1.753 11.909 1.109 1.00 92.44 161 ARG A N 1
ATOM 1193 C CA . ARG A 1 161 ? 1.800 12.793 -0.065 1.00 92.44 161 ARG A CA 1
ATOM 1194 C C . ARG A 1 161 ? 3.097 12.612 -0.852 1.00 92.44 161 ARG A C 1
ATOM 1196 O O . ARG A 1 161 ? 4.171 12.581 -0.245 1.00 92.44 161 ARG A O 1
ATOM 1203 N N . ALA A 1 162 ? 3.019 12.623 -2.179 1.00 84.94 162 ALA A N 1
ATOM 1204 C CA . ALA A 1 162 ? 4.183 12.688 -3.063 1.00 84.94 162 ALA A CA 1
ATOM 1205 C C . ALA A 1 162 ? 4.974 13.995 -2.865 1.00 84.94 162 ALA A C 1
ATOM 1207 O O . ALA A 1 162 ? 6.204 14.002 -2.897 1.00 84.94 162 ALA A O 1
ATOM 1208 N N . SER A 1 163 ? 4.270 15.101 -2.606 1.00 82.56 163 SER A N 1
ATOM 1209 C CA . SER A 1 163 ? 4.866 16.404 -2.305 1.00 82.56 163 SER A CA 1
ATOM 1210 C C . SER A 1 163 ? 4.130 17.076 -1.147 1.00 82.56 163 SER A C 1
ATOM 1212 O O . SER A 1 163 ? 3.043 17.627 -1.320 1.00 82.56 163 SER A O 1
ATOM 1214 N N . PHE A 1 164 ? 4.729 17.052 0.046 1.00 82.25 164 PHE A N 1
ATOM 1215 C CA . PHE A 1 164 ? 4.200 17.776 1.201 1.00 82.25 164 PHE A CA 1
ATOM 1216 C C . PHE A 1 164 ? 4.644 19.251 1.162 1.00 82.25 164 PHE A C 1
ATOM 1218 O O . PHE A 1 164 ? 5.849 19.513 1.090 1.00 82.25 164 PHE A O 1
ATOM 1225 N N . PRO A 1 165 ? 3.720 20.229 1.232 1.00 82.25 165 PRO A N 1
ATOM 1226 C CA . PRO A 1 165 ? 4.068 21.646 1.173 1.00 82.25 165 PRO A CA 1
ATOM 1227 C C . PRO A 1 165 ? 4.677 22.126 2.503 1.00 82.25 165 PRO A C 1
ATOM 1229 O O . PRO A 1 165 ? 4.005 22.702 3.360 1.00 82.25 165 PRO A O 1
ATOM 1232 N N . LEU A 1 166 ? 5.980 21.877 2.674 1.00 79.44 166 LEU A N 1
ATOM 1233 C CA . LEU A 1 166 ? 6.756 22.318 3.835 1.00 79.44 166 LEU A CA 1
ATOM 1234 C C . LEU A 1 166 ? 6.667 23.840 4.013 1.00 79.44 166 LEU A C 1
ATOM 1236 O O . LEU A 1 166 ? 6.785 24.604 3.058 1.00 79.44 166 LEU A O 1
ATOM 1240 N N . GLY A 1 167 ? 6.492 24.279 5.260 1.00 74.81 167 GLY A N 1
ATOM 1241 C CA . GLY A 1 167 ? 6.446 25.700 5.611 1.00 74.81 167 GLY A CA 1
ATOM 1242 C C . GLY A 1 167 ? 5.088 26.376 5.408 1.00 74.81 167 GLY A C 1
ATOM 1243 O O . GLY A 1 167 ? 4.967 27.555 5.727 1.00 74.81 167 GLY A O 1
ATOM 1244 N N . GLN A 1 168 ? 4.062 25.658 4.941 1.00 82.38 168 GLN A N 1
ATOM 1245 C CA . GLN A 1 168 ? 2.690 26.167 4.929 1.00 82.38 168 GLN A CA 1
ATOM 1246 C C . GLN A 1 168 ? 1.973 25.801 6.243 1.00 82.38 168 GLN A C 1
ATOM 1248 O O . GLN A 1 168 ? 1.791 24.612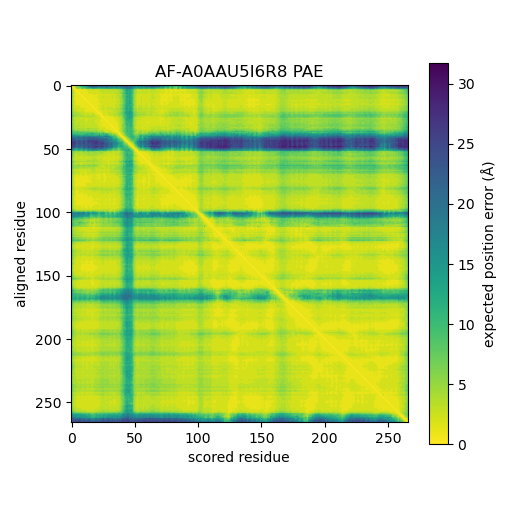 6.512 1.00 82.38 168 GLN A O 1
ATOM 1253 N N . PRO A 1 169 ? 1.548 26.780 7.068 1.00 76.56 169 PRO A N 1
ATOM 1254 C CA . PRO A 1 169 ? 0.919 26.511 8.367 1.00 76.56 169 PRO A CA 1
ATOM 1255 C C . PRO A 1 169 ? -0.330 25.625 8.276 1.00 76.56 169 PRO A C 1
ATOM 1257 O O . PRO A 1 169 ? -0.544 24.756 9.123 1.00 76.56 169 PRO A O 1
ATOM 1260 N N . ASP A 1 170 ? -1.120 25.802 7.216 1.00 86.69 170 ASP A N 1
ATOM 1261 C CA . ASP A 1 170 ? -2.363 25.059 7.017 1.00 86.69 170 ASP A CA 1
ATOM 1262 C C . ASP A 1 170 ? -2.145 23.634 6.497 1.00 86.69 170 ASP A C 1
ATOM 1264 O O . ASP A 1 170 ? -3.030 22.797 6.658 1.00 86.69 170 ASP A O 1
ATOM 1268 N N . ALA A 1 171 ? -0.967 23.309 5.950 1.00 87.12 171 ALA A N 1
ATOM 1269 C CA . ALA A 1 171 ? -0.679 21.984 5.396 1.00 87.12 171 ALA A CA 1
ATOM 1270 C C . ALA A 1 171 ? -0.758 20.881 6.454 1.00 87.12 171 ALA A C 1
ATOM 1272 O O . ALA A 1 171 ? -1.331 19.819 6.216 1.00 87.12 171 ALA A O 1
ATOM 1273 N N . THR A 1 172 ? -0.225 21.151 7.649 1.00 86.81 172 THR A N 1
ATOM 1274 C CA . THR A 1 172 ? -0.320 20.226 8.783 1.00 86.81 172 THR A CA 1
ATOM 1275 C C . THR A 1 172 ? -1.770 20.059 9.217 1.00 86.81 172 THR A C 1
ATOM 1277 O O . THR A 1 172 ? -2.221 18.939 9.434 1.00 86.81 172 THR A O 1
ATOM 1280 N N . ARG A 1 173 ? -2.531 21.158 9.308 1.00 90.56 173 ARG A N 1
ATOM 1281 C CA . ARG A 1 173 ? -3.947 21.099 9.688 1.00 90.56 173 ARG A CA 1
ATOM 1282 C C . ARG A 1 173 ? -4.758 20.304 8.668 1.00 90.56 173 ARG A C 1
ATOM 1284 O O . ARG A 1 173 ? -5.563 19.468 9.067 1.00 90.56 173 ARG A O 1
ATOM 1291 N N . GLU A 1 174 ? -4.554 20.553 7.381 1.00 93.31 174 GLU A N 1
ATOM 1292 C CA . GLU A 1 174 ? -5.205 19.838 6.284 1.00 93.31 174 GLU A CA 1
ATOM 1293 C C . GLU A 1 174 ? -4.859 18.346 6.313 1.00 93.31 174 GLU A C 1
ATOM 1295 O O . GLU A 1 174 ? -5.765 17.522 6.234 1.00 93.31 174 GLU A O 1
ATOM 1300 N N . GLN A 1 175 ? -3.582 17.994 6.502 1.00 93.31 175 GLN A N 1
ATOM 1301 C CA . GLN A 1 175 ? -3.137 16.605 6.633 1.00 93.31 175 GLN A CA 1
ATOM 1302 C C . GLN A 1 175 ? -3.838 15.901 7.794 1.00 93.31 175 GLN A C 1
ATOM 1304 O O . GLN A 1 175 ? -4.523 14.907 7.576 1.00 93.31 175 GLN A O 1
ATOM 1309 N N . THR A 1 176 ? -3.734 16.451 9.004 1.00 92.31 176 THR A N 1
ATOM 1310 C CA . THR A 1 176 ? -4.335 15.848 10.198 1.00 92.31 176 THR A CA 1
ATOM 1311 C C . THR A 1 176 ? -5.857 15.755 10.074 1.00 92.31 176 THR A C 1
ATOM 1313 O O . THR A 1 176 ? -6.459 14.769 10.494 1.00 92.31 176 THR A O 1
ATOM 1316 N N . THR A 1 177 ? -6.500 16.767 9.479 1.00 95.25 177 THR A N 1
ATOM 1317 C CA . THR A 1 177 ? -7.951 16.754 9.226 1.00 95.25 177 THR A CA 1
ATOM 1318 C C . THR A 1 177 ? -8.311 15.634 8.256 1.00 95.25 177 THR A C 1
ATOM 1320 O O . THR A 1 177 ? -9.229 14.858 8.522 1.00 95.25 177 THR A O 1
ATOM 1323 N N . TRP A 1 178 ? -7.568 15.511 7.155 1.00 97.38 178 TRP A N 1
ATOM 1324 C CA . TRP A 1 178 ? -7.776 14.467 6.162 1.00 97.38 178 TRP A CA 1
ATOM 1325 C C . TRP A 1 178 ? -7.606 13.075 6.774 1.00 97.38 178 TRP A C 1
ATOM 1327 O O . TRP A 1 178 ? -8.521 12.262 6.654 1.00 97.38 178 TRP A O 1
ATOM 1337 N N . GLU A 1 179 ? -6.507 12.821 7.488 1.00 97.25 179 GLU A N 1
ATOM 1338 C CA . GLU A 1 179 ? -6.227 11.539 8.151 1.00 97.25 179 GLU A CA 1
ATOM 1339 C C . GLU A 1 179 ? -7.344 11.175 9.130 1.00 97.25 179 GLU A C 1
ATOM 1341 O O . GLU A 1 179 ? -7.922 10.092 9.038 1.00 97.25 179 GLU A O 1
ATOM 1346 N N . TYR A 1 180 ? -7.734 12.116 9.995 1.00 96.00 180 TYR A N 1
ATOM 1347 C CA . TYR A 1 180 ? -8.807 11.916 10.967 1.00 96.00 180 TYR A CA 1
ATOM 1348 C C . TYR A 1 180 ? -10.141 11.534 10.311 1.00 96.00 180 TYR A C 1
ATOM 1350 O O . TYR A 1 180 ? -10.826 10.615 10.773 1.00 96.00 180 TYR A O 1
ATOM 1358 N N . HIS A 1 181 ? -10.531 12.229 9.239 1.00 96.31 181 HIS A N 1
ATOM 1359 C CA . HIS A 1 181 ? -11.766 11.921 8.520 1.00 96.31 181 HIS A CA 1
ATOM 1360 C C . HIS A 1 181 ? -11.676 10.575 7.799 1.00 96.31 181 HIS A C 1
ATOM 1362 O O . HIS A 1 181 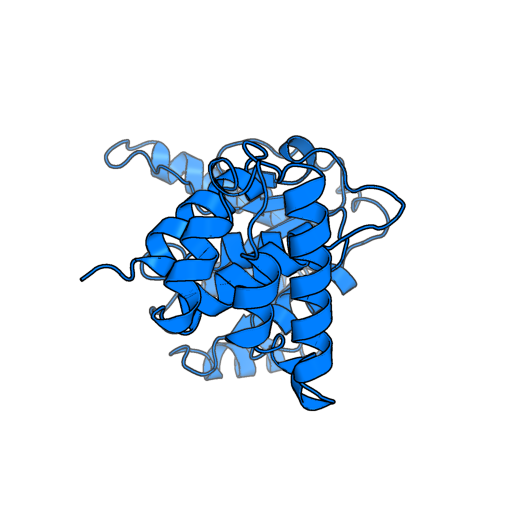? -12.582 9.754 7.932 1.00 96.31 181 HIS A O 1
ATOM 1368 N N . HIS A 1 182 ? -10.585 10.307 7.085 1.00 97.62 182 HIS A N 1
ATOM 1369 C CA . HIS A 1 182 ? -10.463 9.126 6.232 1.00 97.62 182 HIS A CA 1
ATOM 1370 C C . HIS A 1 182 ? -10.240 7.838 7.029 1.00 97.62 182 HIS A C 1
ATOM 1372 O O . HIS A 1 182 ? -10.818 6.814 6.676 1.00 97.62 182 HIS A O 1
ATOM 1378 N N . LEU A 1 183 ? -9.558 7.888 8.177 1.00 97.06 183 LEU A N 1
ATOM 1379 C CA . LEU A 1 183 ? -9.532 6.785 9.149 1.00 97.06 183 LEU A CA 1
ATOM 1380 C C . LEU A 1 183 ? -10.943 6.393 9.613 1.00 97.06 183 LEU A C 1
ATOM 1382 O O . LEU A 1 183 ? -11.247 5.222 9.843 1.00 97.06 183 LEU A O 1
ATOM 1386 N N . ARG A 1 184 ? -11.841 7.376 9.745 1.00 95.38 184 ARG A N 1
ATOM 1387 C CA . ARG A 1 184 ? -13.242 7.169 10.139 1.00 95.38 184 ARG A CA 1
ATOM 1388 C C . ARG A 1 184 ? -14.173 6.864 8.977 1.00 95.38 184 ARG A C 1
ATOM 1390 O O . ARG A 1 184 ? -15.300 6.459 9.261 1.00 95.38 184 ARG A O 1
ATOM 1397 N N . LEU A 1 185 ? -13.738 7.042 7.730 1.00 94.94 185 LEU A N 1
ATOM 1398 C CA . LEU A 1 185 ? -14.479 6.727 6.500 1.00 94.94 185 LEU A CA 1
ATOM 1399 C C . LEU A 1 185 ? -14.041 5.410 5.846 1.00 94.94 185 LEU A C 1
ATOM 1401 O O . LEU A 1 185 ? -14.833 4.821 5.121 1.00 94.94 185 LEU A O 1
ATOM 1405 N N . ALA A 1 186 ? -12.849 4.900 6.149 1.00 96.94 186 ALA A N 1
ATOM 1406 C CA . ALA A 1 186 ? -12.366 3.633 5.611 1.00 96.94 186 ALA A CA 1
ATOM 1407 C C . ALA A 1 186 ? -13.126 2.425 6.169 1.00 96.94 186 ALA A C 1
ATOM 1409 O O . ALA A 1 186 ? -13.518 2.420 7.344 1.00 96.94 186 ALA A O 1
ATOM 1410 N N . ASP A 1 187 ? -13.378 1.401 5.351 1.00 97.44 187 ASP A N 1
ATOM 1411 C CA . ASP A 1 187 ? -14.023 0.147 5.786 1.00 97.44 187 ASP A CA 1
ATOM 1412 C C . ASP A 1 187 ? -13.081 -0.744 6.589 1.00 97.44 187 ASP A C 1
ATOM 1414 O O . ASP A 1 187 ? -13.515 -1.417 7.530 1.00 97.44 187 ASP A O 1
ATOM 1418 N N . VAL A 1 188 ? -11.802 -0.716 6.220 1.00 98.31 188 VAL A N 1
ATOM 1419 C CA . VAL A 1 188 ? -10.703 -1.406 6.889 1.00 98.31 188 VAL A CA 1
ATOM 1420 C C . VAL A 1 188 ? -9.548 -0.426 7.063 1.00 98.31 188 VAL A C 1
ATOM 1422 O O . VAL A 1 188 ? -9.263 0.379 6.177 1.00 98.31 188 VAL A O 1
ATOM 1425 N N . ILE A 1 189 ? -8.855 -0.507 8.195 1.00 98.75 189 ILE A N 1
ATOM 1426 C CA . ILE A 1 189 ? -7.582 0.191 8.384 1.00 98.75 189 ILE A CA 1
ATOM 1427 C C . ILE A 1 189 ? -6.473 -0.853 8.397 1.00 98.75 189 ILE A C 1
ATOM 1429 O O . ILE A 1 189 ? -6.487 -1.778 9.214 1.00 98.75 189 ILE A O 1
ATOM 1433 N N . LEU A 1 190 ? -5.523 -0.699 7.479 1.00 98.88 190 LEU A N 1
ATOM 1434 C CA . LEU A 1 190 ? -4.275 -1.442 7.466 1.00 98.88 190 LEU A CA 1
ATOM 1435 C C . LEU A 1 190 ? -3.244 -0.627 8.241 1.00 98.88 190 LEU A C 1
ATOM 1437 O O . LEU A 1 190 ? -2.881 0.460 7.805 1.00 98.88 190 LEU A O 1
ATOM 1441 N N . PHE A 1 191 ? -2.766 -1.152 9.367 1.00 98.88 191 PHE A N 1
ATOM 1442 C CA . PHE A 1 191 ? -1.634 -0.589 10.096 1.00 98.88 191 PHE A CA 1
ATOM 1443 C C . PHE A 1 191 ? -0.349 -1.350 9.773 1.00 98.88 191 PHE A C 1
ATOM 1445 O O . PHE A 1 191 ? -0.273 -2.549 10.043 1.00 98.88 191 PHE A O 1
ATOM 1452 N N . TRP A 1 192 ? 0.669 -0.658 9.255 1.00 98.75 192 TRP A N 1
ATOM 1453 C CA . TRP A 1 192 ? 2.013 -1.213 9.079 1.00 98.75 192 TRP A CA 1
ATOM 1454 C C . TRP A 1 192 ? 3.067 -0.417 9.852 1.00 98.75 192 TRP A C 1
ATOM 1456 O O . TRP A 1 192 ? 3.296 0.774 9.608 1.00 98.75 192 TRP A O 1
ATOM 1466 N N . PHE A 1 193 ? 3.747 -1.097 10.777 1.00 98.62 193 PHE A N 1
ATOM 1467 C CA . PHE A 1 193 ? 4.826 -0.508 11.566 1.00 98.62 193 PHE A CA 1
ATOM 1468 C C . PHE A 1 193 ? 6.204 -0.876 10.991 1.00 98.62 193 PHE A C 1
ATOM 1470 O O . PHE A 1 193 ? 6.564 -2.052 10.939 1.00 98.62 193 PHE A O 1
ATOM 1477 N N . CYS A 1 194 ? 6.962 0.131 10.546 1.00 96.69 194 CYS A N 1
ATOM 1478 C CA . CYS A 1 194 ? 8.243 -0.010 9.844 1.00 96.69 194 CYS A CA 1
ATOM 1479 C C . CYS A 1 194 ? 9.390 -0.206 10.855 1.00 96.69 194 CYS A C 1
ATOM 1481 O O . CYS A 1 194 ? 9.225 0.112 12.027 1.00 96.69 194 CYS A O 1
ATOM 1483 N N . ALA A 1 195 ? 10.548 -0.734 10.460 1.00 96.81 195 ALA A N 1
ATOM 1484 C CA . ALA A 1 195 ? 11.645 -0.999 11.403 1.00 96.81 195 ALA A CA 1
ATOM 1485 C C . ALA A 1 195 ? 12.362 0.279 11.871 1.00 96.81 195 ALA A C 1
ATOM 1487 O O . ALA A 1 195 ? 12.954 0.322 12.947 1.00 96.81 195 ALA A O 1
ATOM 1488 N N . GLU A 1 196 ? 12.336 1.302 11.025 1.00 95.25 196 GLU A N 1
ATOM 1489 C CA . GLU A 1 196 ? 13.285 2.410 11.001 1.00 95.25 196 GLU A CA 1
ATOM 1490 C C . GLU A 1 196 ? 13.007 3.463 12.075 1.00 95.25 196 GLU A C 1
ATOM 1492 O O . GLU A 1 196 ? 13.922 4.158 12.517 1.00 95.25 196 GLU A O 1
ATOM 1497 N N . ALA A 1 197 ? 11.752 3.591 12.506 1.00 94.62 197 ALA A N 1
ATOM 1498 C CA . ALA A 1 197 ? 11.335 4.634 13.427 1.00 94.62 197 ALA A CA 1
ATOM 1499 C C . ALA A 1 197 ? 10.222 4.164 14.365 1.00 94.62 197 ALA A C 1
ATOM 1501 O O . ALA A 1 197 ? 9.356 3.370 14.002 1.00 94.62 197 ALA A O 1
ATOM 1502 N N . VAL A 1 198 ? 10.195 4.724 15.577 1.00 97.12 198 VAL A N 1
ATOM 1503 C CA . VAL A 1 198 ? 8.992 4.670 16.416 1.00 97.12 198 VAL A CA 1
ATOM 1504 C C . VAL A 1 198 ? 7.927 5.553 15.770 1.00 97.12 198 VAL A C 1
ATOM 1506 O O . VAL A 1 198 ? 8.196 6.693 15.404 1.00 97.12 198 VAL A O 1
ATOM 1509 N N . GLN A 1 199 ? 6.708 5.031 15.652 1.00 97.31 199 GLN A N 1
ATOM 1510 C CA . GLN A 1 199 ? 5.598 5.673 14.938 1.00 97.31 199 GLN A CA 1
ATOM 1511 C C . GLN A 1 199 ? 4.473 6.028 15.934 1.00 97.31 199 GLN A C 1
ATOM 1513 O O . GLN A 1 199 ? 3.454 5.339 15.984 1.00 97.31 199 GLN A O 1
ATOM 1518 N N . PRO A 1 200 ? 4.656 7.058 16.786 1.00 97.06 200 PRO A N 1
ATOM 1519 C CA . PRO A 1 200 ? 3.763 7.331 17.915 1.00 97.06 200 PRO A CA 1
ATOM 1520 C C . PRO A 1 200 ? 2.350 7.744 17.491 1.00 97.06 200 PRO A C 1
ATOM 1522 O O . PRO A 1 200 ? 1.390 7.353 18.149 1.00 97.06 200 PRO A O 1
ATOM 1525 N N . ILE A 1 201 ? 2.214 8.484 16.387 1.00 96.75 201 ILE A N 1
ATOM 1526 C CA . ILE A 1 201 ? 0.900 8.876 15.856 1.00 96.75 201 ILE A CA 1
ATOM 1527 C C . ILE A 1 201 ? 0.129 7.639 15.378 1.00 96.75 201 ILE A C 1
ATOM 1529 O O . ILE A 1 201 ? -1.005 7.439 15.796 1.00 96.75 201 ILE A O 1
ATOM 1533 N N . ALA A 1 202 ? 0.781 6.729 14.647 1.00 97.94 202 ALA A N 1
ATOM 1534 C CA . ALA A 1 202 ? 0.161 5.469 14.235 1.00 97.94 202 ALA A CA 1
ATOM 1535 C C . ALA A 1 202 ? -0.214 4.565 15.428 1.00 97.94 202 ALA A C 1
ATOM 1537 O O . ALA A 1 202 ? -1.242 3.896 15.394 1.00 97.94 202 ALA A O 1
ATOM 1538 N N . LEU A 1 203 ? 0.579 4.551 16.511 1.00 98.50 203 LEU A N 1
ATOM 1539 C CA . LEU A 1 203 ? 0.216 3.842 17.750 1.0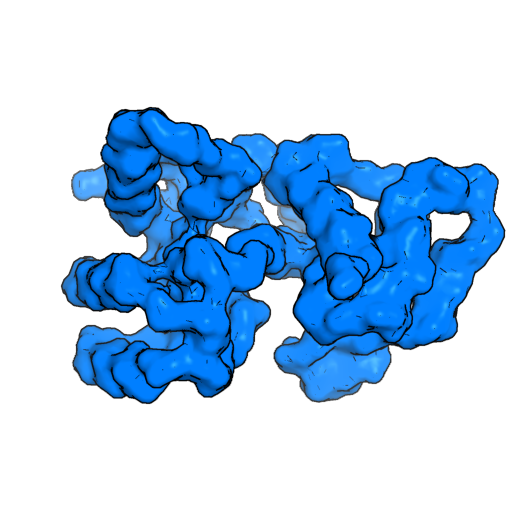0 98.50 203 LEU A CA 1
ATOM 1540 C C . LEU A 1 203 ? -1.023 4.459 18.420 1.00 98.50 203 LEU A C 1
ATOM 1542 O O . LEU A 1 203 ? -1.892 3.727 18.896 1.00 98.50 203 LEU A O 1
ATOM 1546 N N . TYR A 1 204 ? -1.109 5.792 18.448 1.00 98.06 204 TYR A N 1
ATOM 1547 C CA . TYR A 1 204 ? -2.274 6.518 18.955 1.00 98.06 204 TYR A CA 1
ATOM 1548 C C . TYR A 1 204 ? -3.536 6.190 18.142 1.00 98.06 204 TYR A C 1
ATOM 1550 O O . TYR A 1 204 ? -4.567 5.834 18.715 1.00 98.06 204 TYR A O 1
ATOM 1558 N N . GLU A 1 205 ? -3.440 6.232 16.814 1.00 98.50 205 GLU A N 1
ATOM 1559 C CA . GLU A 1 205 ? -4.535 5.894 15.901 1.00 98.50 205 GLU A CA 1
ATOM 1560 C C . GLU A 1 205 ? -4.960 4.429 16.037 1.00 98.50 205 GLU A C 1
ATOM 1562 O O . GLU A 1 205 ? -6.155 4.144 16.150 1.00 98.50 205 GLU A O 1
ATOM 1567 N N . LEU A 1 206 ? -4.001 3.497 16.103 1.00 98.62 206 LEU A N 1
ATOM 1568 C CA . LEU A 1 206 ? -4.272 2.079 16.336 1.00 98.62 206 LEU A CA 1
ATOM 1569 C C . LEU A 1 206 ? -5.071 1.881 17.627 1.00 98.62 206 LEU A C 1
ATOM 1571 O O . LEU A 1 206 ? -6.097 1.204 17.609 1.00 98.62 206 LEU A O 1
ATOM 1575 N N . GLY A 1 207 ? -4.637 2.493 18.733 1.00 98.31 207 GLY A N 1
ATOM 1576 C CA . GLY A 1 207 ? -5.340 2.412 20.015 1.00 98.31 207 GLY A CA 1
ATOM 1577 C C . GLY A 1 207 ? -6.772 2.950 19.932 1.00 98.31 207 GLY A C 1
ATOM 1578 O O . GLY A 1 207 ? -7.713 2.284 20.371 1.00 98.31 207 GLY A O 1
ATOM 1579 N N . ALA A 1 208 ? -6.957 4.116 19.306 1.00 98.00 208 ALA A N 1
ATOM 1580 C CA . ALA A 1 208 ? -8.272 4.730 19.125 1.00 98.00 208 ALA A CA 1
ATOM 1581 C C . ALA A 1 208 ? -9.222 3.843 18.299 1.00 98.00 208 ALA A C 1
ATOM 1583 O O . ALA A 1 208 ? -10.386 3.649 18.664 1.00 98.00 208 ALA A O 1
ATOM 1584 N N . HIS A 1 209 ? -8.734 3.264 17.200 1.00 98.06 209 HIS A N 1
ATOM 1585 C CA . HIS A 1 209 ? -9.552 2.437 16.314 1.00 98.06 209 HIS A CA 1
ATOM 1586 C C . HIS A 1 209 ? -9.773 1.013 16.826 1.00 98.06 209 HIS A C 1
ATOM 1588 O O . HIS A 1 209 ? -10.838 0.443 16.556 1.00 98.06 209 HIS A O 1
ATOM 1594 N N . ALA A 1 210 ? -8.833 0.474 17.607 1.00 97.94 210 ALA A N 1
ATOM 1595 C CA . ALA A 1 210 ? -9.002 -0.777 18.335 1.00 97.94 210 ALA A CA 1
ATOM 1596 C C . ALA A 1 210 ? -10.156 -0.655 19.337 1.00 97.94 210 ALA A C 1
ATOM 1598 O O . ALA A 1 210 ? -11.086 -1.460 19.268 1.00 97.94 210 ALA A O 1
ATOM 1599 N N . ALA A 1 211 ? -10.153 0.395 20.168 1.00 97.31 211 ALA A N 1
ATOM 1600 C CA . ALA A 1 211 ? -11.209 0.672 21.145 1.00 97.31 211 ALA A CA 1
ATOM 1601 C C . ALA A 1 211 ? -12.576 0.945 20.493 1.00 97.31 211 ALA A C 1
ATOM 1603 O O . ALA A 1 211 ? -13.609 0.557 21.030 1.00 97.31 211 ALA A O 1
ATOM 1604 N N . ARG A 1 212 ? -12.594 1.572 19.308 1.00 95.62 212 ARG A N 1
ATOM 1605 C CA . ARG A 1 212 ? -13.825 1.823 18.538 1.00 95.62 212 ARG A CA 1
ATOM 1606 C C . ARG A 1 212 ? -14.458 0.551 17.949 1.00 95.62 212 ARG A C 1
ATOM 1608 O O . ARG A 1 212 ? -15.595 0.610 17.493 1.00 95.62 212 ARG A O 1
ATOM 1615 N N . GLY A 1 213 ? -13.743 -0.573 17.896 1.00 95.38 213 GLY A N 1
ATOM 1616 C CA . GLY A 1 213 ? -14.238 -1.777 17.219 1.00 95.38 213 GLY A CA 1
ATOM 1617 C C . GLY A 1 213 ? -14.105 -1.723 15.692 1.00 95.38 213 GLY A C 1
ATOM 1618 O O . GLY A 1 213 ? -14.804 -2.442 14.986 1.00 95.38 213 GLY A O 1
ATOM 1619 N N . THR A 1 214 ? -13.224 -0.866 15.156 1.00 96.00 214 THR A N 1
ATOM 1620 C CA . THR A 1 214 ? -12.990 -0.785 13.699 1.00 96.00 214 THR A CA 1
ATOM 1621 C C . THR A 1 214 ? -12.392 -2.107 13.190 1.00 96.00 214 THR A C 1
ATOM 1623 O O . THR A 1 214 ? -11.737 -2.821 13.959 1.00 96.00 214 THR A O 1
ATOM 1626 N N . ARG A 1 215 ? -12.614 -2.451 11.911 1.00 97.69 215 ARG A N 1
ATOM 1627 C CA . ARG A 1 215 ? -11.940 -3.585 11.255 1.00 97.69 215 ARG A CA 1
ATOM 1628 C C . ARG A 1 215 ? -10.481 -3.220 11.002 1.00 97.69 215 ARG A C 1
ATOM 1630 O O . ARG A 1 215 ? -10.204 -2.222 10.337 1.00 97.69 215 ARG A O 1
ATOM 1637 N N . LEU A 1 216 ? -9.570 -4.016 11.551 1.00 98.69 216 LEU A N 1
ATOM 1638 C CA . LEU A 1 216 ? -8.137 -3.742 11.542 1.00 98.69 216 LEU A CA 1
ATOM 1639 C C . LEU A 1 216 ? -7.376 -4.923 10.952 1.00 98.69 216 LEU A C 1
ATOM 1641 O O . LEU A 1 216 ? -7.566 -6.055 11.391 1.00 98.69 216 LEU A O 1
ATOM 1645 N N . ALA A 1 217 ? -6.469 -4.633 10.028 1.00 98.75 217 ALA A N 1
ATOM 1646 C CA . ALA A 1 217 ? -5.366 -5.517 9.683 1.00 98.75 217 ALA A CA 1
ATOM 1647 C C . ALA A 1 217 ? -4.083 -4.876 10.205 1.00 98.75 217 ALA A C 1
ATOM 1649 O O . ALA A 1 217 ? -3.768 -3.747 9.836 1.00 98.75 217 ALA A O 1
ATOM 1650 N N . VAL A 1 218 ? -3.364 -5.558 11.094 1.00 98.88 218 VAL A N 1
ATOM 1651 C CA . VAL A 1 218 ? -2.196 -4.978 11.765 1.00 98.88 218 VAL A CA 1
ATOM 1652 C C . VAL A 1 218 ? -0.969 -5.813 11.463 1.00 98.88 218 VAL A C 1
ATOM 1654 O O . VAL A 1 218 ? -0.991 -7.032 11.600 1.00 98.88 218 VAL A O 1
ATOM 1657 N N . GLY A 1 219 ? 0.116 -5.153 11.085 1.00 98.69 219 GLY A N 1
ATOM 1658 C CA . GLY A 1 219 ? 1.405 -5.783 10.892 1.00 98.69 219 GLY A CA 1
ATOM 1659 C C . GLY A 1 219 ? 2.543 -4.920 11.399 1.00 98.69 219 GLY A C 1
ATOM 1660 O O . GLY A 1 219 ? 2.475 -3.692 11.428 1.00 98.69 219 GLY A O 1
ATOM 1661 N N . THR A 1 220 ? 3.614 -5.581 11.805 1.00 98.56 220 THR A N 1
ATOM 1662 C CA . THR A 1 220 ? 4.851 -4.940 12.241 1.00 98.56 220 THR A CA 1
ATOM 1663 C C . THR A 1 220 ? 6.010 -5.613 11.534 1.00 98.56 220 THR A C 1
ATOM 1665 O O . THR A 1 220 ? 6.086 -6.843 11.547 1.00 98.56 220 THR A O 1
ATOM 1668 N N . HIS A 1 221 ? 6.966 -4.840 11.029 1.00 97.88 221 HIS A N 1
ATOM 1669 C CA . HIS A 1 221 ? 8.267 -5.397 10.695 1.00 97.88 221 HIS A CA 1
ATOM 1670 C C . HIS A 1 221 ? 8.853 -6.097 11.942 1.00 97.88 221 HIS A C 1
ATOM 1672 O O . HIS A 1 221 ? 8.720 -5.555 13.048 1.00 97.88 221 HIS A O 1
ATOM 1678 N N . PRO A 1 222 ? 9.523 -7.262 11.825 1.00 97.25 222 PRO A N 1
ATOM 1679 C CA . PRO A 1 222 ? 10.057 -7.984 12.986 1.00 97.25 222 PRO A CA 1
ATOM 1680 C C . PRO A 1 222 ? 10.997 -7.137 13.855 1.00 97.25 222 PRO A C 1
ATOM 1682 O O . PRO A 1 222 ? 11.028 -7.291 15.073 1.00 97.25 222 PRO A O 1
ATOM 1685 N N . GLY A 1 223 ? 11.716 -6.208 13.220 1.00 97.69 223 GLY A N 1
ATOM 1686 C CA . GLY A 1 223 ? 12.608 -5.239 13.863 1.00 97.69 223 GLY A CA 1
ATOM 1687 C C . GLY A 1 223 ? 11.950 -3.956 14.392 1.00 97.69 223 GLY A C 1
ATOM 1688 O O . GLY A 1 223 ? 12.677 -3.078 14.844 1.00 97.69 223 GLY A O 1
ATOM 1689 N N . TYR A 1 224 ? 10.621 -3.796 14.335 1.00 98.44 224 TYR A N 1
ATOM 1690 C CA . TYR A 1 224 ? 9.961 -2.585 14.840 1.00 98.44 224 TYR A CA 1
ATOM 1691 C C . TYR A 1 224 ? 10.213 -2.399 16.354 1.00 98.44 224 TYR A C 1
ATOM 1693 O O . TYR A 1 224 ? 9.885 -3.304 17.133 1.00 98.44 224 TYR A O 1
ATOM 1701 N N . PRO A 1 225 ? 10.712 -1.232 16.820 1.00 98.00 225 PRO A N 1
ATOM 1702 C CA . PRO A 1 225 ? 11.131 -1.064 18.216 1.00 98.00 225 PRO A CA 1
ATOM 1703 C C . PRO A 1 225 ? 10.035 -1.290 19.264 1.00 98.00 225 PRO A C 1
ATOM 1705 O O . PRO A 1 225 ? 10.333 -1.685 20.388 1.00 98.00 225 PRO A O 1
ATOM 1708 N N . ARG A 1 226 ? 8.762 -1.047 18.916 1.00 98.31 226 ARG A N 1
ATOM 1709 C CA . ARG A 1 226 ? 7.605 -1.231 19.817 1.00 98.31 226 ARG A CA 1
ATOM 1710 C C . ARG A 1 226 ? 6.749 -2.440 19.440 1.00 98.31 226 ARG A C 1
ATOM 1712 O O . ARG A 1 226 ? 5.580 -2.519 19.809 1.00 98.31 226 ARG A O 1
ATOM 1719 N N . ARG A 1 227 ? 7.316 -3.415 18.717 1.00 98.44 227 ARG A N 1
ATOM 1720 C CA . ARG A 1 227 ? 6.598 -4.624 18.282 1.00 98.44 227 ARG A CA 1
ATOM 1721 C C . ARG A 1 227 ? 5.956 -5.377 19.445 1.00 98.44 227 ARG A C 1
ATOM 1723 O O . ARG A 1 227 ? 4.808 -5.800 19.341 1.00 98.44 227 ARG A O 1
ATOM 1730 N N . ARG A 1 228 ? 6.685 -5.543 20.553 1.00 98.38 228 ARG A N 1
ATOM 1731 C CA . ARG A 1 228 ? 6.163 -6.233 21.742 1.00 98.38 228 ARG A CA 1
ATOM 1732 C C . ARG A 1 228 ? 4.965 -5.497 22.341 1.00 98.38 228 ARG A C 1
ATOM 1734 O O . ARG A 1 228 ? 4.007 -6.151 22.735 1.00 98.38 228 ARG A O 1
ATOM 1741 N N . ASP A 1 229 ? 4.998 -4.166 22.375 1.00 98.50 229 ASP A N 1
ATOM 1742 C CA . ASP A 1 229 ? 3.871 -3.367 22.857 1.00 98.50 229 ASP A CA 1
ATOM 1743 C C . ASP A 1 229 ? 2.643 -3.541 21.964 1.00 98.50 229 ASP A C 1
ATOM 1745 O O . ASP A 1 229 ? 1.558 -3.783 22.482 1.00 98.50 229 ASP A O 1
ATOM 1749 N N . VAL A 1 230 ? 2.811 -3.480 20.636 1.00 98.56 230 VAL A N 1
ATOM 1750 C CA . VAL A 1 230 ? 1.710 -3.693 19.678 1.00 98.56 230 VAL A CA 1
ATOM 1751 C C . VAL A 1 230 ? 1.069 -5.063 19.889 1.00 98.56 230 VAL A C 1
ATOM 1753 O O . VAL A 1 230 ? -0.153 -5.152 19.991 1.00 98.56 230 VAL A O 1
ATOM 1756 N N . LEU A 1 231 ? 1.884 -6.115 20.016 1.00 98.56 231 LEU A N 1
ATOM 1757 C CA . LEU A 1 231 ? 1.401 -7.471 20.272 1.00 98.56 231 LEU A CA 1
ATOM 1758 C C . LEU A 1 231 ? 0.615 -7.586 21.576 1.00 98.56 231 LEU A C 1
ATOM 1760 O O . LEU A 1 231 ? -0.512 -8.071 21.563 1.00 98.56 231 LEU A O 1
ATOM 1764 N N . GLU A 1 232 ? 1.200 -7.171 22.701 1.00 98.44 232 GLU A N 1
ATOM 1765 C CA . GLU A 1 232 ? 0.562 -7.363 24.005 1.00 98.44 232 GLU A CA 1
ATOM 1766 C C . GLU A 1 232 ? -0.692 -6.503 24.157 1.00 98.44 232 GLU A C 1
ATOM 1768 O O . GLU A 1 232 ? -1.711 -6.989 24.645 1.00 98.44 232 GLU A O 1
ATOM 1773 N N . GLN A 1 233 ? -0.653 -5.248 23.700 1.00 98.19 233 GLN A N 1
ATOM 1774 C CA . GLN A 1 233 ? -1.805 -4.352 23.792 1.00 98.19 233 GLN A CA 1
ATOM 1775 C C . GLN A 1 233 ? -2.963 -4.840 22.920 1.00 98.19 233 GLN A C 1
ATOM 1777 O O . GLN A 1 233 ? -4.097 -4.875 23.394 1.00 98.19 233 GLN A O 1
ATOM 1782 N N . LEU A 1 234 ? -2.706 -5.282 21.682 1.00 98.06 234 LEU A N 1
ATOM 1783 C CA . LEU A 1 234 ? -3.768 -5.830 20.834 1.00 98.06 234 LEU A CA 1
ATOM 1784 C C . LEU A 1 234 ? -4.276 -7.176 21.335 1.00 98.06 234 LEU A C 1
ATOM 1786 O O . LEU A 1 234 ? -5.484 -7.371 21.364 1.00 98.06 234 LEU A O 1
ATOM 1790 N N . ARG A 1 235 ? -3.407 -8.070 21.818 1.00 98.00 235 ARG A N 1
ATOM 1791 C CA . ARG A 1 235 ? -3.842 -9.344 22.409 1.00 98.00 235 ARG A CA 1
ATOM 1792 C C . ARG A 1 235 ? -4.802 -9.131 23.583 1.00 98.00 235 ARG A C 1
ATOM 1794 O O . ARG A 1 235 ? -5.722 -9.921 23.765 1.00 98.00 235 ARG A O 1
ATOM 1801 N N . LEU A 1 236 ? -4.584 -8.090 24.389 1.00 97.94 236 LEU A N 1
ATOM 1802 C CA . LEU A 1 236 ? -5.457 -7.746 25.514 1.00 97.94 236 LEU A CA 1
ATOM 1803 C C . LEU A 1 236 ? -6.734 -7.020 25.068 1.00 97.94 236 LEU A C 1
ATOM 1805 O O . LEU A 1 236 ? -7.811 -7.339 25.563 1.00 97.94 236 LEU A O 1
ATOM 1809 N N . ALA A 1 237 ? -6.625 -6.048 24.161 1.00 97.38 237 ALA A N 1
ATOM 1810 C CA . ALA A 1 237 ? -7.746 -5.192 23.772 1.00 97.38 237 ALA A CA 1
ATOM 1811 C C . ALA A 1 237 ? -8.665 -5.820 22.712 1.00 97.38 237 ALA A C 1
ATOM 1813 O O . ALA A 1 237 ? -9.866 -5.562 22.714 1.00 97.38 237 ALA A O 1
ATOM 1814 N N . ARG A 1 238 ? -8.093 -6.587 21.779 1.00 97.62 238 ARG A N 1
ATOM 1815 C CA . ARG A 1 238 ? -8.719 -7.149 20.572 1.00 97.62 238 ARG A CA 1
ATOM 1816 C C . ARG A 1 238 ? -8.078 -8.511 20.229 1.00 97.62 238 ARG A C 1
ATOM 1818 O O . ARG A 1 238 ? -7.385 -8.612 19.215 1.00 97.62 238 ARG A O 1
ATOM 1825 N N . PRO A 1 239 ? -8.249 -9.555 21.067 1.00 97.31 239 PRO A N 1
ATOM 1826 C CA . PRO A 1 239 ? -7.587 -10.858 20.900 1.00 97.31 239 PRO A CA 1
ATOM 1827 C C . PRO A 1 239 ? -7.866 -11.554 19.557 1.00 97.31 239 PRO A C 1
ATOM 1829 O O . PRO A 1 239 ? -7.129 -12.458 19.173 1.00 97.31 239 PRO A O 1
ATOM 1832 N N . GLU A 1 240 ? -8.915 -11.154 18.841 1.00 97.38 240 GLU A N 1
ATOM 1833 C CA . GLU A 1 240 ? -9.250 -11.638 17.503 1.00 97.38 240 GLU A CA 1
ATOM 1834 C C . GLU A 1 240 ? -8.405 -11.013 16.378 1.00 97.38 240 GLU A C 1
ATOM 1836 O O . GLU A 1 240 ? -8.383 -11.538 15.264 1.00 97.38 240 GLU A O 1
ATOM 1841 N N . VAL A 1 241 ? -7.706 -9.903 16.639 1.00 97.94 241 VAL A N 1
ATOM 1842 C CA . VAL A 1 241 ? -6.845 -9.226 15.660 1.00 97.94 241 VAL A CA 1
ATOM 1843 C C . VAL A 1 241 ? -5.433 -9.799 15.748 1.00 97.94 241 VAL A C 1
ATOM 1845 O O . VAL A 1 241 ? -4.689 -9.543 16.693 1.00 97.94 241 VAL A O 1
ATOM 1848 N N . SER A 1 242 ? -5.045 -10.561 14.727 1.00 97.19 242 SER A N 1
ATOM 1849 C CA . SER A 1 242 ? -3.672 -11.052 14.583 1.00 97.19 242 SER A CA 1
ATOM 1850 C C . SER A 1 242 ? -2.729 -9.934 14.134 1.00 9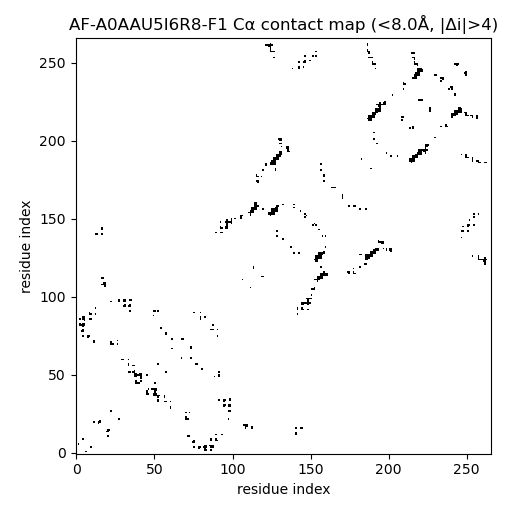7.19 242 SER A C 1
ATOM 1852 O O . SER A 1 242 ? -3.089 -9.112 13.293 1.00 97.19 242 SER A O 1
ATOM 1854 N N . VAL A 1 243 ? -1.505 -9.927 14.671 1.00 98.62 243 VAL A N 1
ATOM 1855 C CA . VAL A 1 243 ? -0.435 -9.023 14.229 1.00 98.62 243 VAL A CA 1
ATOM 1856 C C . VAL A 1 243 ? 0.514 -9.791 13.317 1.00 98.62 243 VAL A C 1
ATOM 1858 O O . VAL A 1 243 ? 1.203 -10.712 13.758 1.00 98.62 243 VAL A O 1
ATOM 1861 N N . HIS A 1 244 ? 0.548 -9.403 12.050 1.00 98.50 244 HIS A N 1
ATOM 1862 C CA . HIS A 1 244 ? 1.377 -10.023 11.023 1.00 98.50 244 HIS A CA 1
ATOM 1863 C C . HIS A 1 244 ? 2.827 -9.512 11.075 1.00 98.50 244 HIS A C 1
ATOM 1865 O O . HIS A 1 244 ? 3.108 -8.409 11.543 1.00 98.50 244 HIS A O 1
ATOM 1871 N N . ASP A 1 245 ? 3.767 -10.314 10.585 1.00 97.50 245 ASP A N 1
ATOM 1872 C CA . ASP A 1 245 ? 5.206 -10.011 10.559 1.00 97.50 245 ASP A CA 1
ATOM 1873 C C . ASP A 1 245 ? 5.712 -9.532 9.188 1.00 97.50 245 ASP A C 1
ATOM 1875 O O . ASP A 1 245 ? 6.880 -9.174 9.042 1.00 97.50 245 ASP A O 1
ATOM 1879 N N . SER A 1 246 ? 4.834 -9.482 8.186 1.00 96.69 246 SER A N 1
ATOM 1880 C CA . SER A 1 246 ? 5.144 -9.028 6.833 1.00 96.69 246 SER A CA 1
ATOM 1881 C C . SER A 1 246 ? 4.048 -8.124 6.275 1.00 96.69 246 SER A C 1
ATOM 1883 O O . SER A 1 246 ? 2.857 -8.289 6.573 1.00 96.69 246 SER A O 1
ATOM 1885 N N . LEU A 1 247 ? 4.447 -7.174 5.423 1.00 97.50 247 LEU A N 1
ATOM 1886 C CA . LEU A 1 247 ? 3.507 -6.285 4.740 1.00 97.50 247 LEU A CA 1
ATOM 1887 C C . LEU A 1 247 ? 2.523 -7.100 3.891 1.00 97.50 247 LEU A C 1
ATOM 1889 O O . LEU A 1 247 ? 1.320 -6.876 3.974 1.00 97.50 247 LEU A O 1
ATOM 1893 N N . HIS A 1 248 ? 3.027 -8.118 3.188 1.00 95.69 248 HIS A N 1
ATOM 1894 C CA . HIS A 1 248 ? 2.231 -9.010 2.347 1.00 95.69 248 HIS A CA 1
ATOM 1895 C C . HIS A 1 248 ? 1.093 -9.695 3.116 1.00 95.69 248 HIS A C 1
ATOM 1897 O O . HIS A 1 248 ? -0.070 -9.615 2.713 1.00 95.69 248 HIS A O 1
ATOM 1903 N N . ALA A 1 249 ? 1.389 -10.324 4.259 1.00 97.31 249 ALA A N 1
ATOM 1904 C CA . ALA A 1 249 ? 0.358 -10.957 5.080 1.00 97.31 249 ALA A CA 1
ATOM 1905 C C . ALA A 1 249 ? -0.659 -9.934 5.615 1.00 97.31 249 ALA A C 1
ATOM 1907 O O . ALA A 1 249 ? -1.859 -10.210 5.635 1.00 97.31 249 ALA A O 1
ATOM 1908 N N . THR A 1 250 ? -0.193 -8.735 5.970 1.00 98.62 250 THR A N 1
ATOM 1909 C CA . THR A 1 250 ? -1.051 -7.641 6.447 1.00 98.62 250 THR A CA 1
ATOM 1910 C C . THR A 1 250 ? -2.000 -7.141 5.354 1.00 98.62 250 THR A C 1
ATOM 1912 O O . THR A 1 250 ? -3.188 -6.958 5.610 1.00 98.62 250 THR A O 1
ATOM 1915 N N . VAL A 1 251 ? -1.513 -6.969 4.120 1.00 98.38 251 VAL A N 1
ATOM 1916 C CA . VAL A 1 251 ? -2.330 -6.568 2.963 1.00 98.38 251 VAL A CA 1
ATOM 1917 C C . VAL A 1 251 ? -3.392 -7.618 2.652 1.00 98.38 251 VAL A C 1
ATOM 1919 O O . VAL A 1 251 ? -4.558 -7.273 2.462 1.00 98.38 251 VAL A O 1
ATOM 1922 N N . ARG A 1 252 ? -3.033 -8.909 2.670 1.00 97.19 252 ARG A N 1
ATOM 1923 C CA . ARG A 1 252 ? -4.010 -9.992 2.472 1.00 97.19 252 ARG A CA 1
ATOM 1924 C C . ARG A 1 252 ? -5.072 -10.018 3.569 1.00 97.19 252 ARG A C 1
ATOM 1926 O O . ARG A 1 252 ? -6.245 -10.219 3.263 1.00 97.19 252 ARG A O 1
ATOM 1933 N N . ALA A 1 253 ? -4.684 -9.787 4.823 1.00 98.19 253 ALA A N 1
ATOM 1934 C CA . ALA A 1 253 ? -5.632 -9.672 5.926 1.00 98.19 253 ALA A CA 1
ATOM 1935 C C . ALA A 1 253 ? -6.565 -8.465 5.749 1.00 98.19 253 ALA A C 1
ATOM 1937 O O . ALA A 1 253 ? -7.772 -8.600 5.932 1.00 98.19 253 ALA A O 1
ATOM 1938 N N . ALA A 1 254 ? -6.040 -7.314 5.317 1.00 98.44 254 ALA A N 1
ATOM 1939 C CA . ALA A 1 254 ? -6.855 -6.135 5.036 1.00 98.44 254 ALA A CA 1
ATOM 1940 C C . ALA A 1 254 ? -7.882 -6.412 3.933 1.00 98.44 254 ALA A C 1
ATOM 1942 O O . ALA A 1 254 ? -9.059 -6.099 4.095 1.00 98.44 254 ALA A O 1
ATOM 1943 N N . ALA A 1 255 ? -7.454 -7.059 2.847 1.00 96.50 255 ALA A N 1
ATOM 1944 C CA . ALA A 1 255 ? -8.334 -7.417 1.744 1.00 96.50 255 ALA A CA 1
ATOM 1945 C C . ALA A 1 255 ? -9.425 -8.418 2.155 1.00 96.50 255 ALA A C 1
ATOM 1947 O O . ALA A 1 255 ? -10.573 -8.269 1.751 1.00 96.50 255 ALA A O 1
ATOM 1948 N N . ALA A 1 256 ? -9.099 -9.398 3.002 1.00 96.62 256 ALA A N 1
ATOM 1949 C CA . ALA A 1 256 ? -10.068 -10.371 3.512 1.00 96.62 256 ALA A CA 1
ATOM 1950 C C . ALA A 1 256 ? -11.123 -9.756 4.453 1.00 96.62 256 ALA A C 1
ATOM 1952 O O . ALA A 1 256 ? -12.201 -10.322 4.620 1.00 96.62 256 ALA A O 1
ATOM 1953 N N . LEU A 1 257 ? -10.822 -8.610 5.071 1.00 96.94 257 LEU A N 1
ATOM 1954 C CA . LEU A 1 257 ? -11.740 -7.879 5.950 1.00 96.94 257 LEU A CA 1
ATOM 1955 C C . LEU A 1 257 ? -12.673 -6.920 5.200 1.00 96.94 257 LEU A C 1
ATOM 1957 O O . LEU A 1 257 ? -13.584 -6.358 5.819 1.00 96.94 257 LEU A O 1
ATOM 1961 N N . LEU A 1 258 ? -12.442 -6.694 3.903 1.00 95.44 258 LEU A N 1
ATOM 1962 C CA . LEU A 1 258 ? -13.256 -5.778 3.117 1.00 95.44 258 LEU A CA 1
ATOM 1963 C C . LEU A 1 258 ? -14.688 -6.300 2.970 1.00 95.44 258 LEU A C 1
ATOM 1965 O O . LEU A 1 258 ? -14.901 -7.484 2.702 1.00 95.44 258 LEU A O 1
ATOM 1969 N N . PRO A 1 259 ? -15.691 -5.422 3.108 1.00 92.12 259 PRO A N 1
ATOM 1970 C CA . PRO A 1 259 ? -17.065 -5.795 2.834 1.00 92.12 259 PRO A CA 1
ATOM 1971 C C . PRO A 1 259 ? -17.303 -5.907 1.318 1.00 92.12 259 PRO A C 1
ATOM 1973 O O . PRO A 1 259 ? -16.635 -5.252 0.518 1.00 92.12 259 PRO A O 1
ATOM 1976 N N . ALA A 1 260 ? -18.303 -6.699 0.917 1.00 83.88 260 ALA A N 1
ATOM 1977 C CA . ALA A 1 260 ? -18.705 -6.817 -0.490 1.00 83.88 260 ALA A CA 1
ATOM 1978 C C . ALA A 1 260 ? -19.269 -5.500 -1.064 1.00 83.88 260 ALA A C 1
ATOM 1980 O O . ALA A 1 260 ? -19.154 -5.235 -2.258 1.00 83.88 260 ALA A O 1
ATOM 1981 N N . THR A 1 261 ? -19.868 -4.673 -0.206 1.00 80.44 261 THR A N 1
ATOM 1982 C CA . THR A 1 261 ? -20.376 -3.328 -0.507 1.00 80.44 261 THR A CA 1
ATOM 1983 C C . THR A 1 261 ? -19.877 -2.348 0.555 1.00 80.44 261 THR A C 1
ATOM 1985 O O . THR A 1 261 ? -19.649 -2.782 1.686 1.00 80.44 261 THR A O 1
ATOM 1988 N N . PRO A 1 262 ? -19.744 -1.044 0.256 1.00 75.38 262 PRO A N 1
ATOM 1989 C CA . PRO A 1 262 ? -19.305 -0.054 1.243 1.00 75.38 262 PRO A CA 1
ATOM 1990 C C . PRO A 1 262 ? -20.164 -0.110 2.508 1.00 75.38 262 PRO A C 1
ATOM 1992 O O . PRO A 1 262 ? -21.386 -0.277 2.429 1.00 75.38 262 PRO A O 1
ATOM 1995 N N . THR A 1 263 ? -19.549 0.033 3.684 1.00 76.69 263 THR A N 1
ATOM 1996 C CA . THR A 1 263 ? -20.315 0.056 4.936 1.00 76.69 263 THR A CA 1
ATOM 1997 C C . THR A 1 263 ? -21.117 1.356 4.999 1.00 76.69 263 THR A C 1
ATOM 1999 O O . THR A 1 263 ? -20.534 2.438 5.075 1.00 76.69 263 THR A O 1
ATOM 2002 N N . THR A 1 264 ? -22.450 1.264 5.003 1.00 63.69 264 THR A N 1
ATOM 2003 C CA . THR A 1 264 ? -23.336 2.420 5.195 1.00 63.69 264 THR A CA 1
ATOM 2004 C C . THR A 1 264 ? -23.091 3.007 6.586 1.00 63.69 264 THR A C 1
ATOM 2006 O O . THR A 1 264 ? -23.257 2.316 7.591 1.00 63.69 264 THR A O 1
ATOM 2009 N N . ARG A 1 265 ? -22.649 4.265 6.659 1.00 63.72 265 ARG A N 1
ATOM 2010 C CA . ARG A 1 265 ? -22.379 4.961 7.926 1.00 63.72 265 ARG A CA 1
ATOM 2011 C C . ARG A 1 265 ? -23.537 5.912 8.215 1.00 63.72 265 ARG A C 1
ATOM 2013 O O . ARG A 1 265 ? -23.688 6.902 7.508 1.00 63.72 265 ARG A O 1
ATOM 2020 N N . THR A 1 266 ? -24.356 5.565 9.208 1.00 47.56 266 THR A N 1
ATOM 2021 C CA . THR A 1 266 ? -25.310 6.475 9.871 1.00 47.56 266 THR A CA 1
ATOM 2022 C C . THR A 1 266 ? -24.610 7.317 10.921 1.00 47.56 266 THR A C 1
ATOM 2024 O O . THR A 1 266 ? -23.759 6.730 11.633 1.00 47.56 266 THR A O 1
#

Mean predicted aligned error: 5.28 Å